Protein AF-A0A969LEF4-F1 (afdb_monomer)

pLDDT: mean 74.38, std 20.47, range [31.42, 96.81]

Secondary structure (DSSP, 8-state):
--------------------SSSSSSSSS-----PPPPP-TTS--HHHHHHHHHHHHHHTT---PPPPPP------------SSSSSS--EEEEEETTEEEEEEHHHHHHHHHHHHHHHHHHHHHHHHHHHHHHHHHHHHSHHHHHHHHHHTT--HHHHHHHHHHHHHHHHHS-HHHHHHHHHHHHHHHHHHHHHHHHHHHHHHHHHHHHHHHHHHHHHHHHHHHHHHT----HHHHHHHHHHHHHHHHTT----HHHHHHHHHHHHHHHHHHHHHTS-HHHHHHHHHHHHHHHHHHHHHHHHH-HHHHS---------------------HHHHHHHTT--

Mean predicted aligned error: 21.57 Å

Structure (mmCIF, N/CA/C/O backbone):
data_AF-A0A969LEF4-F1
#
_entry.id   AF-A0A969LEF4-F1
#
loop_
_atom_site.group_PDB
_atom_site.id
_atom_site.type_symbol
_atom_site.label_atom_id
_atom_site.label_alt_id
_atom_site.label_comp_id
_atom_site.label_asym_id
_atom_site.label_entity_id
_atom_site.label_seq_id
_atom_site.pdbx_PDB_ins_code
_atom_site.Cartn_x
_atom_site.Cartn_y
_atom_site.Cartn_z
_atom_site.occupancy
_atom_site.B_iso_or_equiv
_atom_site.auth_seq_id
_atom_site.auth_comp_id
_atom_site.auth_asym_id
_atom_site.auth_atom_id
_atom_site.pdbx_PDB_model_num
ATOM 1 N N . MET A 1 1 ? -23.473 79.269 63.533 1.00 36.56 1 MET A N 1
ATOM 2 C CA . MET A 1 1 ? -24.769 79.918 63.264 1.00 36.56 1 MET A CA 1
ATOM 3 C C . MET A 1 1 ? -25.387 79.181 62.099 1.00 36.56 1 MET A C 1
ATOM 5 O O . MET A 1 1 ? -24.694 79.085 61.100 1.00 36.56 1 MET A O 1
ATOM 9 N N . SER A 1 2 ? -26.577 78.614 62.335 1.00 37.47 2 SER A N 1
ATOM 10 C CA . SER A 1 2 ? -27.702 78.365 61.412 1.00 37.47 2 SER A CA 1
ATOM 11 C C . SER A 1 2 ? -27.413 77.866 59.988 1.00 37.47 2 SER A C 1
ATOM 13 O O . SER A 1 2 ? -26.570 78.407 59.297 1.00 37.47 2 SER A O 1
ATOM 15 N N . GLU A 1 3 ? -28.122 76.910 59.402 1.00 36.41 3 GLU A N 1
ATOM 16 C CA . GLU A 1 3 ? -29.399 76.256 59.699 1.00 36.41 3 GLU A CA 1
ATOM 17 C C . GLU A 1 3 ? -29.601 75.183 58.604 1.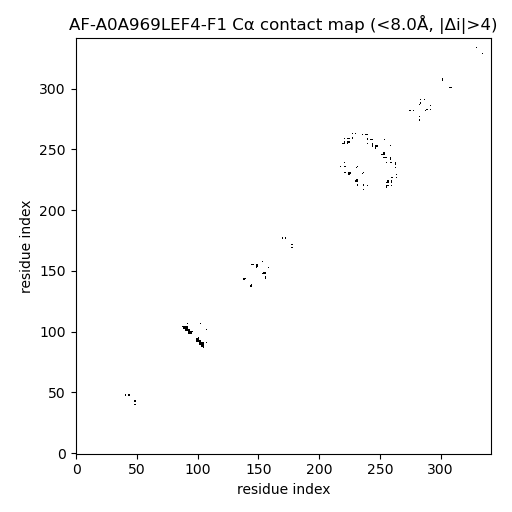00 36.41 3 GLU A C 1
ATOM 19 O O . GLU A 1 3 ? -29.116 75.383 57.496 1.00 36.41 3 GLU A O 1
ATOM 24 N N . ASN A 1 4 ? -30.322 74.101 58.940 1.00 39.69 4 ASN A N 1
ATOM 25 C CA . ASN A 1 4 ? -31.362 73.390 58.159 1.00 39.69 4 ASN A CA 1
ATOM 26 C C . ASN A 1 4 ? -31.162 73.027 56.669 1.00 39.69 4 ASN A C 1
ATOM 28 O O . ASN A 1 4 ? -30.608 73.774 55.885 1.00 39.69 4 ASN A O 1
ATOM 32 N N . ALA A 1 5 ? -31.763 71.981 56.097 1.00 39.16 5 ALA A N 1
ATOM 33 C CA . ALA A 1 5 ? -32.526 70.787 56.486 1.00 39.16 5 ALA A CA 1
ATOM 34 C C . ALA A 1 5 ? -33.010 70.159 55.148 1.00 39.16 5 ALA A C 1
ATOM 36 O O . ALA A 1 5 ? -33.035 70.855 54.135 1.00 39.16 5 ALA A O 1
ATOM 37 N N . GLY A 1 6 ? -33.491 68.906 55.155 1.00 34.00 6 GLY A N 1
ATOM 38 C CA . GLY A 1 6 ? -34.462 68.417 54.149 1.00 34.00 6 GLY A CA 1
ATOM 39 C C . GLY A 1 6 ? -33.897 67.509 53.045 1.00 34.00 6 GLY A C 1
ATOM 40 O O . GLY A 1 6 ? -33.362 68.041 52.085 1.00 34.00 6 GLY A O 1
ATOM 41 N N . THR A 1 7 ? -33.841 66.165 53.125 1.00 37.56 7 THR A N 1
ATOM 42 C CA . THR A 1 7 ? -34.928 65.154 52.918 1.00 37.56 7 THR A CA 1
ATOM 43 C C . THR A 1 7 ? -35.743 65.378 51.622 1.00 37.56 7 THR A C 1
ATOM 45 O O . THR A 1 7 ? -36.139 66.500 51.362 1.00 37.56 7 THR A O 1
ATOM 48 N N . ALA A 1 8 ? -36.121 64.417 50.764 1.0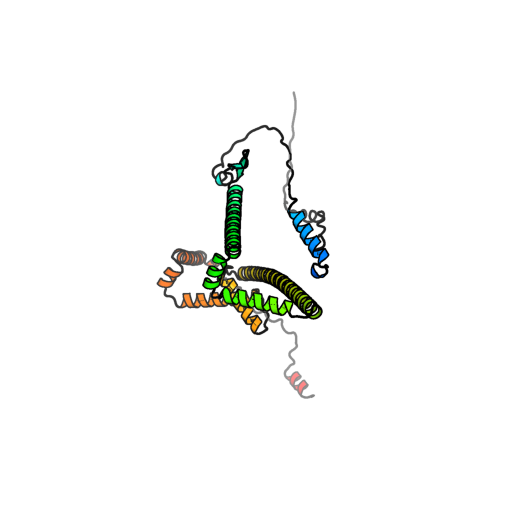0 36.91 8 ALA A N 1
ATOM 49 C CA . ALA A 1 8 ? -36.134 62.953 50.776 1.00 36.91 8 ALA A CA 1
ATOM 50 C C . ALA A 1 8 ? -36.488 62.410 49.355 1.00 36.91 8 ALA A C 1
ATOM 52 O O . ALA A 1 8 ? -37.119 63.116 48.579 1.00 36.91 8 ALA A O 1
ATOM 53 N N . LEU A 1 9 ? -36.204 61.117 49.117 1.00 34.34 9 LEU A N 1
ATOM 54 C CA . LEU A 1 9 ? -36.995 60.133 48.337 1.00 34.34 9 LEU A CA 1
ATOM 55 C C . LEU A 1 9 ? -37.231 60.318 46.817 1.00 34.34 9 LEU A C 1
ATOM 57 O O . LEU A 1 9 ? -38.049 61.115 46.378 1.00 34.34 9 LEU A O 1
ATOM 61 N N . SER A 1 10 ? -36.723 59.373 46.017 1.00 35.84 10 SER A N 1
ATOM 62 C CA . SER A 1 10 ? -37.573 58.324 45.412 1.00 35.84 10 SER A CA 1
ATOM 63 C C . SER A 1 10 ? -36.738 57.309 44.620 1.00 35.84 10 SER A C 1
ATOM 65 O O . SER A 1 10 ? -35.829 57.654 43.874 1.00 35.84 10 SER A O 1
ATOM 67 N N . ASN A 1 11 ? -37.065 56.036 44.818 1.00 37.84 11 ASN A N 1
ATOM 68 C CA . ASN A 1 11 ? -36.680 54.904 43.981 1.00 37.84 11 ASN A CA 1
ATOM 69 C C . ASN A 1 11 ? -37.991 54.380 43.369 1.00 37.84 11 ASN A C 1
ATOM 71 O O . ASN A 1 11 ? -39.016 54.416 44.060 1.00 37.84 11 ASN A O 1
ATOM 75 N N . PRO A 1 12 ? -37.990 53.868 42.131 1.00 51.12 12 PRO A N 1
ATOM 76 C CA . PRO A 1 12 ? -38.450 52.488 42.014 1.00 51.12 12 PRO A CA 1
ATOM 77 C C . PRO A 1 12 ? -37.654 51.629 41.022 1.00 51.12 12 PRO A C 1
ATOM 79 O O . PRO A 1 12 ? -37.053 52.087 40.055 1.00 51.12 12 PRO A O 1
ATOM 82 N N . ALA A 1 13 ? -37.718 50.333 41.313 1.00 31.67 13 ALA A N 1
ATOM 83 C CA . ALA A 1 13 ? -37.237 49.197 40.546 1.00 31.67 13 ALA A CA 1
ATOM 84 C C . ALA A 1 13 ? -37.776 49.131 39.102 1.00 31.67 13 ALA A C 1
ATOM 86 O O . ALA A 1 13 ? -38.920 49.502 38.862 1.00 31.67 13 ALA A O 1
ATOM 87 N N . ALA A 1 14 ? -37.007 48.532 38.181 1.00 34.03 14 ALA A N 1
ATOM 88 C CA . ALA A 1 14 ? -37.273 47.183 37.644 1.00 34.03 14 ALA A CA 1
ATOM 89 C C . ALA A 1 14 ? -36.583 46.916 36.280 1.00 34.03 14 ALA A C 1
ATOM 91 O O . ALA A 1 14 ? -36.712 47.683 35.334 1.00 34.03 14 ALA A O 1
ATOM 92 N N . SER A 1 15 ? -35.907 45.759 36.210 1.00 35.06 15 SER A N 1
ATOM 93 C CA . SER A 1 15 ? -35.818 44.805 35.079 1.00 35.06 15 SER A CA 1
ATOM 94 C C . SER A 1 15 ? -35.386 45.262 33.668 1.00 35.06 15 SER A C 1
ATOM 96 O O . SER A 1 15 ? -36.216 45.722 32.889 1.00 35.06 15 SER A O 1
ATOM 98 N N . ASN A 1 16 ? -34.136 44.958 33.273 1.00 40.56 16 ASN A N 1
ATOM 99 C CA . ASN A 1 16 ? -33.805 43.927 32.256 1.00 40.56 16 ASN A CA 1
ATOM 100 C C . ASN A 1 16 ? -32.322 43.977 31.812 1.00 40.56 16 ASN A C 1
ATOM 102 O O . ASN A 1 16 ? -31.914 44.940 31.165 1.00 40.56 16 ASN A O 1
ATOM 106 N N . PRO A 1 17 ? -31.524 42.917 32.037 1.00 38.94 17 PRO A N 1
ATOM 107 C CA . PRO A 1 17 ? -30.352 42.605 31.225 1.00 38.94 17 PRO A CA 1
ATOM 108 C C . PRO A 1 17 ? -30.697 41.509 30.204 1.00 38.94 17 PRO A C 1
ATOM 110 O O . PRO A 1 17 ? -31.304 40.505 30.569 1.00 38.94 17 PRO A O 1
ATOM 113 N N . GLY A 1 18 ? -30.274 41.650 28.943 1.00 32.84 18 GLY A N 1
ATOM 114 C CA . GLY A 1 18 ? -30.207 40.470 28.071 1.00 32.84 18 GLY A CA 1
ATOM 115 C C . GLY A 1 18 ? -30.377 40.628 26.566 1.00 32.84 18 GLY A C 1
ATOM 116 O O . GLY A 1 18 ? -30.603 39.619 25.911 1.00 32.84 18 GLY A O 1
ATOM 117 N N . THR A 1 19 ? -30.238 41.812 25.971 1.00 40.28 19 THR A N 1
ATOM 118 C CA . THR A 1 19 ? -30.069 41.923 24.509 1.00 40.28 19 THR A CA 1
ATOM 119 C C . THR A 1 19 ? -28.599 41.690 24.142 1.00 40.28 19 THR A C 1
ATOM 121 O O . THR A 1 19 ? -27.882 42.606 23.757 1.00 40.28 19 THR A O 1
ATOM 124 N N . VAL A 1 20 ? -28.125 40.449 24.284 1.00 44.50 20 VAL A N 1
ATOM 125 C CA . VAL A 1 20 ? -26.827 39.994 23.747 1.00 44.50 20 VAL A CA 1
ATOM 126 C C . VAL A 1 20 ? -27.102 38.959 22.660 1.00 44.50 20 VAL A C 1
ATOM 128 O O . VAL A 1 20 ? -26.760 37.790 22.771 1.00 44.50 20 VAL A O 1
ATOM 131 N N . ALA A 1 21 ? -27.808 39.389 21.617 1.00 43.50 21 ALA A N 1
ATOM 132 C CA . ALA A 1 21 ? -28.046 38.583 20.418 1.00 43.50 21 ALA A CA 1
ATOM 133 C C . ALA A 1 21 ? -27.904 39.391 19.117 1.00 43.50 21 ALA A C 1
ATOM 135 O O . ALA A 1 21 ? -28.221 38.889 18.049 1.00 43.50 21 ALA A O 1
ATOM 136 N N . GLN A 1 22 ? -27.418 40.638 19.177 1.00 40.94 22 GLN A N 1
ATOM 137 C CA . GLN A 1 22 ? -27.268 41.500 17.991 1.00 40.94 22 GLN A CA 1
ATOM 138 C C . GLN A 1 22 ? -25.910 42.216 17.908 1.00 40.94 22 GLN A C 1
ATOM 140 O O . GLN A 1 22 ? -25.761 43.193 17.183 1.00 40.94 22 GLN A O 1
ATOM 145 N N . ALA A 1 23 ? -24.888 41.709 18.606 1.00 38.06 23 ALA A N 1
ATOM 146 C CA . ALA A 1 23 ? -23.512 42.216 18.511 1.00 38.06 23 ALA A CA 1
ATOM 147 C C . ALA A 1 23 ? -22.521 41.213 17.884 1.00 38.06 23 ALA A C 1
ATOM 149 O O . ALA A 1 23 ? -21.320 41.467 17.864 1.00 38.06 23 ALA A O 1
ATOM 150 N N . THR A 1 24 ? -23.005 40.094 17.336 1.00 42.84 24 THR A N 1
ATOM 151 C CA . THR A 1 24 ? -22.186 39.087 16.631 1.00 42.84 24 THR A CA 1
ATOM 152 C C . THR A 1 24 ? -22.486 38.979 15.133 1.00 42.84 24 THR A C 1
ATOM 154 O O . THR A 1 24 ? -21.905 38.133 14.464 1.00 42.84 24 THR A O 1
ATOM 157 N N . GLU A 1 25 ? -23.306 39.873 14.568 1.00 43.12 25 GLU A N 1
ATOM 158 C CA . GLU A 1 25 ? -23.704 39.822 13.148 1.00 43.12 25 GLU A CA 1
ATOM 159 C C . GLU A 1 25 ? -23.195 41.004 12.295 1.00 43.12 25 GLU A C 1
ATOM 161 O O . GLU A 1 25 ? -23.641 41.204 11.171 1.00 43.12 25 GLU A O 1
ATOM 166 N N . ILE A 1 26 ? -22.230 41.798 12.786 1.00 40.41 26 ILE A N 1
ATOM 167 C CA . ILE A 1 26 ? -21.622 42.896 11.993 1.00 40.41 26 ILE A CA 1
ATOM 168 C C . ILE A 1 26 ? -20.075 42.854 11.977 1.00 40.41 26 ILE A C 1
ATOM 170 O O . ILE A 1 26 ? -19.437 43.581 11.223 1.00 40.41 26 ILE A O 1
ATOM 174 N N . ALA A 1 27 ? -19.436 41.907 12.673 1.00 33.19 27 ALA A N 1
ATOM 175 C CA . ALA A 1 27 ? -17.974 41.725 12.646 1.00 33.19 27 ALA A CA 1
ATOM 176 C C . ALA A 1 27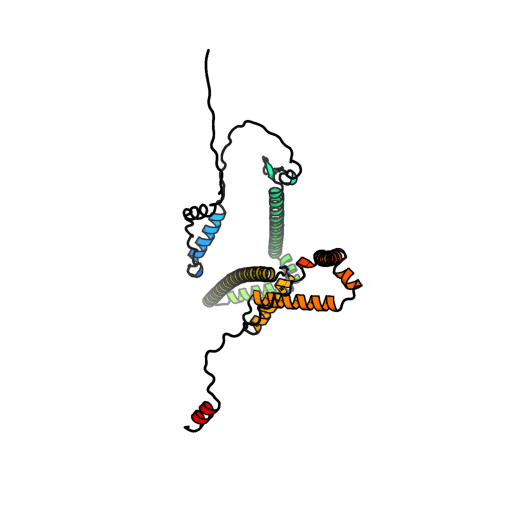 ? -17.490 40.594 11.707 1.00 33.19 27 ALA A C 1
ATOM 178 O O . ALA A 1 27 ? -16.352 40.149 11.815 1.00 33.19 27 ALA A O 1
ATOM 179 N N . ALA A 1 28 ? -18.334 40.129 10.776 1.00 36.75 28 ALA A N 1
ATOM 180 C CA . ALA A 1 28 ? -18.019 39.041 9.836 1.00 36.75 28 ALA A CA 1
ATOM 181 C C . ALA A 1 28 ? -17.946 39.480 8.356 1.00 36.75 28 ALA A C 1
ATOM 183 O O . ALA A 1 28 ? -17.979 38.641 7.460 1.00 36.75 28 ALA A O 1
ATOM 184 N N . LYS A 1 29 ? -17.851 40.790 8.065 1.00 38.56 29 LYS A N 1
ATOM 185 C CA . LYS A 1 29 ? -17.854 41.315 6.679 1.00 38.56 29 LYS A CA 1
ATOM 186 C C . LYS A 1 29 ? -16.681 42.215 6.274 1.00 38.56 29 LYS A C 1
ATOM 188 O O . LYS A 1 29 ? -16.743 42.846 5.224 1.00 38.56 29 LYS A O 1
ATOM 193 N N . GLN A 1 30 ? -15.582 42.230 7.026 1.00 38.56 30 GLN A N 1
ATOM 194 C CA . GLN A 1 30 ? -14.342 42.903 6.607 1.00 38.56 30 GLN A CA 1
ATOM 195 C C . GLN A 1 30 ? -13.097 42.079 6.956 1.00 38.56 30 GLN A C 1
ATOM 197 O O . GLN A 1 30 ? -12.226 42.498 7.705 1.00 38.56 30 GLN A O 1
ATOM 202 N N . ALA A 1 31 ? -12.995 40.891 6.370 1.00 32.53 31 ALA A N 1
ATOM 203 C CA . ALA A 1 31 ? -11.713 40.240 6.138 1.00 32.53 31 ALA A CA 1
ATOM 204 C C . ALA A 1 31 ? -11.775 39.668 4.723 1.00 32.53 31 ALA A C 1
ATOM 206 O O . ALA A 1 31 ? -12.391 38.634 4.481 1.00 32.53 31 ALA A O 1
ATOM 207 N N . GLY A 1 32 ? -11.225 40.413 3.763 1.00 34.97 32 GLY A N 1
ATOM 208 C CA . GLY A 1 32 ? -11.139 40.000 2.369 1.00 34.97 32 GLY A CA 1
ATOM 209 C C . GLY A 1 32 ? -10.233 38.783 2.227 1.00 34.97 32 GLY A C 1
ATOM 210 O O . GLY A 1 32 ? -9.050 38.920 1.927 1.00 34.97 32 GLY A O 1
ATOM 211 N N . PHE A 1 33 ? -10.792 37.591 2.422 1.00 35.28 33 PHE A N 1
ATOM 212 C CA . PHE A 1 33 ? -10.180 36.343 1.999 1.00 35.28 33 PHE A CA 1
ATOM 213 C C . PHE A 1 33 ? -10.432 36.205 0.497 1.00 35.28 33 PHE A C 1
ATOM 215 O O . PHE A 1 33 ? -11.418 35.634 0.043 1.00 35.28 33 PHE A O 1
ATOM 222 N N . LYS A 1 34 ? -9.564 36.840 -0.291 1.00 38.34 34 LYS A N 1
ATOM 223 C CA . LYS A 1 34 ? -9.488 36.608 -1.731 1.00 38.34 34 LYS A CA 1
ATOM 224 C C . LYS A 1 34 ? -8.938 35.191 -1.889 1.00 38.34 34 LYS A C 1
ATOM 226 O O . LYS A 1 34 ? -7.734 34.985 -1.725 1.00 38.34 34 LYS A O 1
ATOM 231 N N . GLU A 1 35 ? -9.818 34.217 -2.115 1.00 39.81 35 GLU A N 1
ATOM 232 C CA . GLU A 1 35 ? -9.423 32.871 -2.528 1.00 39.81 35 GLU A CA 1
ATOM 233 C C . GLU A 1 35 ? -8.428 33.014 -3.682 1.00 39.81 35 GLU A C 1
ATOM 235 O O . GLU A 1 35 ? -8.721 33.626 -4.713 1.00 39.81 35 GLU A O 1
ATOM 240 N N . ARG A 1 36 ? -7.200 32.525 -3.483 1.00 44.75 36 ARG A N 1
ATOM 241 C CA . ARG A 1 36 ? -6.268 32.399 -4.600 1.00 44.75 36 ARG A CA 1
ATOM 242 C C . ARG A 1 36 ? -6.884 31.371 -5.550 1.00 44.75 36 ARG A C 1
ATOM 244 O O . ARG A 1 36 ? -7.271 30.308 -5.062 1.00 44.75 36 ARG A O 1
ATOM 251 N N . PRO A 1 37 ? -6.982 31.655 -6.859 1.00 45.38 37 PRO A N 1
ATOM 252 C CA . PRO A 1 37 ? -7.492 30.678 -7.810 1.00 45.38 37 PRO A CA 1
ATOM 253 C C . PRO A 1 37 ? -6.659 29.399 -7.675 1.00 45.38 37 PRO A C 1
ATOM 255 O O . PRO A 1 37 ? -5.434 29.438 -7.805 1.00 45.38 37 PRO A O 1
ATOM 258 N N . GLN A 1 38 ? -7.310 28.283 -7.338 1.00 55.62 38 GLN A N 1
ATOM 259 C CA . GLN A 1 38 ? -6.667 26.975 -7.393 1.00 55.62 38 GLN A CA 1
ATOM 260 C C . GLN A 1 38 ? -6.305 26.724 -8.857 1.00 55.62 38 GLN A C 1
ATOM 262 O O . GLN A 1 38 ? -7.172 26.755 -9.728 1.00 55.62 38 GLN A O 1
ATOM 267 N N . ALA A 1 39 ? -5.012 26.564 -9.129 1.00 64.44 39 ALA A N 1
ATOM 268 C CA . ALA A 1 39 ? -4.530 26.236 -10.459 1.00 64.44 39 ALA A CA 1
ATOM 269 C C . ALA A 1 39 ? -5.140 24.894 -10.891 1.00 64.44 39 ALA A C 1
ATOM 271 O O . ALA A 1 39 ? -4.990 23.890 -10.194 1.00 64.44 39 ALA A O 1
ATOM 272 N N . ASP A 1 40 ? -5.854 24.895 -12.015 1.00 69.88 40 ASP A N 1
ATOM 273 C CA . ASP A 1 40 ? -6.484 23.708 -12.593 1.00 69.88 40 ASP A CA 1
ATOM 274 C C . ASP A 1 40 ? -5.393 22.852 -13.261 1.00 69.88 40 ASP A C 1
ATOM 276 O O . ASP A 1 40 ? -5.071 23.012 -14.441 1.00 69.88 40 ASP A O 1
ATOM 280 N N . LEU A 1 41 ? -4.754 21.995 -12.455 1.00 74.56 41 LEU A N 1
ATOM 281 C CA . LEU A 1 41 ? -3.568 21.198 -12.811 1.00 74.56 41 LEU A CA 1
ATOM 282 C C . LEU A 1 41 ? -3.797 20.266 -14.015 1.00 74.56 41 LEU A C 1
ATOM 284 O O . LEU A 1 41 ? -2.832 19.801 -14.615 1.00 74.56 41 LEU A O 1
ATOM 288 N N . GLU A 1 42 ? -5.052 19.994 -14.382 1.00 73.88 42 GLU A N 1
ATOM 289 C CA . GLU A 1 42 ? -5.406 19.131 -15.516 1.00 73.88 42 GLU A CA 1
ATOM 290 C C . GLU A 1 42 ? -5.276 19.824 -16.878 1.00 73.88 42 GLU A C 1
ATOM 292 O O . GLU A 1 42 ? -5.226 19.149 -17.905 1.00 73.88 42 GLU A O 1
ATOM 297 N N . LYS A 1 43 ? -5.198 21.160 -16.902 1.00 76.12 43 LYS A N 1
ATOM 298 C CA . LYS A 1 43 ? -5.096 21.950 -18.141 1.00 76.12 43 LYS A CA 1
ATOM 299 C C . LYS A 1 43 ? -3.710 22.543 -18.381 1.00 76.12 43 LYS A C 1
ATOM 301 O O . LYS A 1 43 ? -3.507 23.184 -19.408 1.00 76.12 43 LYS A O 1
ATOM 306 N N . MET A 1 44 ? -2.777 22.351 -17.452 1.00 83.12 44 MET A N 1
ATOM 307 C CA . MET A 1 44 ? -1.426 22.895 -17.559 1.00 83.12 44 MET A CA 1
ATOM 308 C C . MET A 1 44 ? -0.549 22.025 -18.455 1.00 83.12 44 MET A C 1
ATOM 310 O O . MET A 1 44 ? -0.572 20.794 -18.388 1.00 83.12 44 MET A O 1
ATOM 314 N N . SER A 1 45 ? 0.248 22.677 -19.294 1.00 77.69 45 SER A N 1
ATOM 315 C CA . SER A 1 45 ? 1.292 22.011 -20.067 1.00 77.69 45 SER A CA 1
ATOM 316 C C . SER A 1 45 ? 2.428 21.530 -19.150 1.00 77.69 45 SER A C 1
ATOM 318 O O . SER A 1 45 ? 2.614 22.031 -18.039 1.00 77.69 45 SER A O 1
ATOM 320 N N . GLY A 1 46 ? 3.208 20.538 -19.594 1.00 77.69 46 GLY A N 1
ATOM 321 C CA . GLY A 1 46 ? 4.249 19.914 -18.762 1.00 77.69 46 GLY A CA 1
ATOM 322 C C . GLY A 1 46 ? 5.301 20.892 -18.218 1.00 77.69 46 GLY A C 1
ATOM 323 O O . GLY A 1 46 ? 5.782 20.707 -17.102 1.00 77.69 46 GLY A O 1
ATOM 324 N N . SER A 1 47 ? 5.604 21.963 -18.957 1.00 76.94 47 SER A N 1
ATOM 325 C CA . SER A 1 47 ? 6.509 23.034 -18.521 1.00 76.94 47 SER A CA 1
ATOM 326 C C . SER A 1 47 ? 5.898 23.925 -17.433 1.00 76.94 47 SER A C 1
ATOM 328 O O . SER A 1 47 ? 6.570 24.262 -16.460 1.00 76.94 47 SER A O 1
ATOM 330 N N . GLU A 1 48 ? 4.607 24.245 -17.532 1.00 74.12 48 GLU A N 1
ATOM 331 C CA . GLU A 1 48 ? 3.904 25.079 -16.545 1.00 74.12 48 GLU A CA 1
ATOM 332 C C . GLU A 1 48 ? 3.730 24.346 -15.207 1.00 74.12 48 GLU A C 1
ATOM 334 O O . GLU A 1 48 ? 3.826 24.947 -14.137 1.00 74.12 48 GLU A O 1
ATOM 339 N N . LEU A 1 49 ? 3.555 23.021 -15.253 1.00 77.56 49 LEU A N 1
ATOM 340 C CA . LEU A 1 49 ? 3.553 22.171 -14.062 1.00 77.56 49 LEU A CA 1
ATOM 341 C C . LEU A 1 49 ? 4.916 22.166 -13.357 1.00 77.56 49 LEU A C 1
ATOM 343 O O . LEU A 1 49 ? 4.956 22.271 -12.130 1.00 77.56 49 LEU A O 1
ATOM 347 N N . SER A 1 50 ? 6.028 22.081 -14.099 1.00 78.62 50 SER A N 1
ATOM 348 C CA . SER A 1 50 ? 7.364 22.127 -13.485 1.00 78.62 50 SER A CA 1
ATOM 349 C C . SER A 1 50 ? 7.641 23.456 -12.780 1.00 78.62 50 SER A C 1
ATOM 351 O O . SER A 1 50 ? 8.096 23.447 -11.635 1.00 78.62 50 SER A O 1
ATOM 353 N N . GLU A 1 51 ? 7.270 24.583 -13.394 1.00 79.81 51 GLU A N 1
ATOM 354 C CA . GLU A 1 51 ? 7.427 25.907 -12.782 1.00 79.81 51 GLU A CA 1
ATOM 355 C C . GLU A 1 51 ? 6.525 26.083 -11.552 1.00 79.81 51 GLU A C 1
ATOM 357 O O . GLU A 1 51 ? 6.957 26.634 -10.537 1.00 79.81 51 GLU A O 1
ATOM 362 N N . TYR A 1 52 ? 5.296 25.555 -11.586 1.00 82.94 52 TYR A N 1
ATOM 363 C CA . TYR A 1 52 ? 4.388 25.589 -10.440 1.00 82.94 52 TYR A CA 1
ATOM 364 C C . TYR A 1 52 ? 4.955 24.830 -9.229 1.00 82.94 52 TYR A C 1
ATOM 366 O O . TYR A 1 52 ? 4.934 25.342 -8.104 1.00 82.94 52 TYR A O 1
ATOM 374 N N . PHE A 1 53 ? 5.521 23.637 -9.441 1.00 79.19 53 PHE A N 1
ATOM 375 C CA . PHE A 1 53 ? 6.125 22.848 -8.362 1.00 79.19 53 PHE A CA 1
ATOM 376 C C . PHE A 1 53 ? 7.439 23.446 -7.846 1.00 79.19 53 PHE A C 1
ATOM 378 O O . PHE A 1 53 ? 7.700 23.395 -6.638 1.00 79.19 53 PHE A O 1
ATOM 385 N N . GLU A 1 54 ? 8.252 24.058 -8.710 1.00 78.38 54 GLU A N 1
ATOM 386 C CA . GLU A 1 54 ? 9.443 24.794 -8.276 1.00 78.38 54 GLU A CA 1
ATOM 387 C C . GLU A 1 54 ? 9.084 26.040 -7.460 1.00 78.38 54 GLU A C 1
ATOM 389 O O . GLU A 1 54 ? 9.668 26.264 -6.394 1.00 78.38 54 GLU A O 1
ATOM 394 N N . ALA A 1 55 ? 8.061 26.793 -7.872 1.00 75.12 55 ALA A N 1
ATOM 395 C CA . ALA A 1 55 ? 7.560 27.949 -7.133 1.00 75.12 55 ALA A CA 1
ATOM 396 C C . ALA A 1 55 ? 6.994 27.559 -5.755 1.00 75.12 55 ALA A C 1
ATOM 398 O O . ALA A 1 55 ? 7.247 28.240 -4.758 1.00 75.12 55 ALA A O 1
ATOM 399 N N . GLN A 1 56 ? 6.292 26.425 -5.662 1.00 74.75 56 GLN A N 1
ATOM 400 C CA . GLN A 1 56 ? 5.752 25.911 -4.399 1.00 74.75 56 GLN A CA 1
ATOM 401 C C . GLN A 1 56 ? 6.863 25.420 -3.451 1.00 74.75 56 GLN A C 1
ATOM 403 O O . GLN A 1 56 ? 6.790 25.588 -2.231 1.00 74.75 56 GLN A O 1
ATOM 408 N N . LYS A 1 57 ? 7.943 24.864 -4.010 1.00 70.00 57 LYS A N 1
ATOM 409 C CA . LYS A 1 57 ? 9.143 24.457 -3.266 1.00 70.00 57 LYS A CA 1
ATOM 410 C C . LYS A 1 57 ? 9.957 25.661 -2.781 1.00 70.00 57 LYS A C 1
ATOM 412 O O . LYS A 1 57 ? 10.546 25.596 -1.700 1.00 70.00 57 LYS A O 1
ATOM 417 N N . ALA A 1 58 ? 9.962 26.757 -3.539 1.00 61.97 58 ALA A N 1
ATOM 418 C CA . ALA A 1 58 ? 10.597 28.015 -3.156 1.00 61.97 58 ALA A CA 1
ATOM 419 C C . ALA A 1 58 ? 9.800 28.762 -2.072 1.00 61.97 58 ALA A C 1
ATOM 421 O O . ALA A 1 58 ? 10.391 29.225 -1.095 1.00 61.97 58 ALA A O 1
ATOM 422 N N . SER A 1 59 ? 8.464 28.810 -2.164 1.00 54.44 59 SER A N 1
ATOM 423 C CA . SER A 1 59 ? 7.630 29.494 -1.163 1.00 54.44 59 SER A CA 1
ATOM 424 C C . SER A 1 59 ? 7.683 28.825 0.213 1.00 54.44 59 SER A C 1
ATOM 426 O O . SER A 1 59 ? 7.578 29.504 1.230 1.00 54.44 59 SER A O 1
ATOM 428 N N . ASN A 1 60 ? 7.905 27.507 0.263 1.00 47.25 60 ASN A N 1
ATOM 429 C CA . ASN A 1 60 ? 8.044 26.760 1.518 1.00 47.25 60 ASN A CA 1
ATOM 430 C C . ASN A 1 60 ? 9.434 26.879 2.172 1.00 47.25 60 ASN A C 1
ATOM 432 O O . ASN A 1 60 ? 9.615 26.436 3.303 1.00 47.25 60 ASN A O 1
ATOM 436 N N . ARG A 1 61 ? 10.422 27.474 1.489 1.00 45.00 61 ARG A N 1
ATOM 437 C CA . ARG A 1 61 ? 11.780 27.696 2.024 1.00 45.00 61 ARG A CA 1
ATOM 438 C C . ARG A 1 61 ? 12.012 29.114 2.564 1.00 45.00 61 ARG A C 1
ATOM 440 O O . ARG A 1 61 ? 13.063 29.362 3.141 1.00 45.00 61 ARG A O 1
ATOM 447 N N . GLY A 1 62 ? 11.048 30.027 2.416 1.00 37.62 62 GLY A N 1
ATOM 448 C CA . GLY A 1 62 ? 11.192 31.457 2.738 1.00 37.62 62 GLY A CA 1
ATOM 449 C C . GLY A 1 62 ? 10.570 31.936 4.058 1.00 37.62 62 GLY A C 1
ATOM 450 O O . GLY A 1 62 ? 10.384 33.136 4.228 1.00 37.62 62 GLY A O 1
ATOM 451 N N . GLY A 1 63 ? 10.219 31.046 4.989 1.00 33.12 63 GLY A N 1
ATOM 452 C CA . GLY A 1 63 ? 9.615 31.406 6.280 1.00 33.12 63 GLY A CA 1
ATOM 453 C C . GLY A 1 63 ? 10.628 31.808 7.359 1.00 33.12 63 GLY A C 1
ATOM 454 O O . GLY A 1 63 ? 10.652 31.194 8.420 1.00 33.12 63 GLY A O 1
ATOM 455 N N . ALA A 1 64 ? 11.479 32.805 7.103 1.00 31.95 64 ALA A N 1
ATOM 456 C CA . ALA A 1 64 ? 12.329 33.418 8.127 1.00 31.95 64 ALA A CA 1
ATOM 457 C C . ALA A 1 64 ? 11.546 34.542 8.827 1.00 31.95 64 ALA A C 1
ATOM 459 O O . ALA A 1 64 ? 11.380 35.633 8.283 1.00 31.95 64 ALA A O 1
ATOM 460 N N . VAL A 1 65 ? 11.024 34.265 10.025 1.00 35.62 65 VAL A N 1
ATOM 461 C CA . VAL A 1 65 ? 10.318 35.261 10.843 1.00 35.62 65 VAL A CA 1
ATOM 462 C C . VAL A 1 65 ? 11.336 36.170 11.532 1.00 35.62 65 VAL A C 1
ATOM 464 O O . VAL A 1 65 ? 12.242 35.720 12.233 1.00 35.62 65 VAL A O 1
ATOM 467 N N . ALA A 1 66 ? 11.173 37.467 11.293 1.00 31.42 66 ALA A N 1
ATOM 468 C CA . ALA A 1 66 ? 11.983 38.553 11.814 1.00 31.42 66 ALA A CA 1
ATOM 469 C C . ALA A 1 66 ? 11.874 38.712 13.345 1.00 31.42 66 ALA A C 1
ATOM 471 O O . ALA A 1 66 ? 10.787 38.689 13.919 1.00 31.42 66 ALA A O 1
ATOM 472 N N . LYS A 1 67 ? 13.025 38.957 13.985 1.00 34.22 67 LYS A N 1
ATOM 473 C CA . LYS A 1 67 ? 13.171 39.477 15.357 1.00 34.22 67 LYS A CA 1
ATOM 474 C C . LYS A 1 67 ? 12.559 40.882 15.494 1.00 34.22 67 LYS A C 1
ATOM 476 O O . LYS A 1 67 ? 12.902 41.745 14.685 1.00 34.22 67 LYS A O 1
ATOM 481 N N . PRO A 1 68 ? 11.854 41.188 16.598 1.00 33.47 68 PRO A N 1
ATOM 482 C CA . PRO A 1 68 ? 11.830 42.528 17.172 1.00 33.47 68 PRO A CA 1
ATOM 483 C C . PRO A 1 68 ? 12.711 42.630 18.433 1.00 33.47 68 PRO A C 1
ATOM 485 O O . PRO A 1 68 ? 12.829 41.697 19.225 1.00 33.47 68 PRO A O 1
ATOM 488 N N . ALA A 1 69 ? 13.362 43.787 18.572 1.00 33.78 69 ALA A N 1
ATOM 489 C CA . ALA A 1 69 ? 14.337 44.158 19.601 1.00 33.78 69 ALA A CA 1
ATOM 490 C C . ALA A 1 69 ? 13.685 44.553 20.960 1.00 33.78 69 ALA A C 1
ATOM 492 O O . ALA A 1 69 ? 12.474 44.778 21.011 1.00 33.78 69 ALA A O 1
ATOM 493 N N . PRO A 1 70 ? 14.463 44.637 22.064 1.00 35.75 70 PRO A N 1
ATOM 494 C CA . PRO A 1 70 ? 13.968 44.551 23.440 1.00 35.75 70 PRO A CA 1
ATOM 495 C C . PRO A 1 70 ? 13.595 45.913 24.056 1.00 35.75 70 PRO A C 1
ATOM 497 O O . PRO A 1 70 ? 14.254 46.922 23.812 1.00 35.75 70 PRO A O 1
ATOM 500 N N . LYS A 1 71 ? 12.580 45.925 24.933 1.00 33.34 71 LYS A N 1
ATOM 501 C CA . LYS A 1 71 ? 12.297 47.019 25.882 1.00 33.34 71 LYS A CA 1
ATOM 502 C C . LYS A 1 71 ? 12.693 46.599 27.303 1.00 33.34 71 LYS A C 1
ATOM 504 O O . LYS A 1 71 ? 12.398 45.485 27.726 1.00 33.34 71 LYS A O 1
ATOM 509 N N . ALA A 1 72 ? 13.373 47.509 27.998 1.00 35.19 72 ALA A N 1
ATOM 510 C CA . ALA A 1 72 ? 13.875 47.395 29.369 1.00 35.19 72 ALA A CA 1
ATOM 511 C C . ALA A 1 72 ? 12.752 47.489 30.446 1.00 35.19 72 ALA A C 1
ATOM 513 O O . ALA A 1 72 ? 11.640 47.902 30.109 1.00 35.19 72 ALA A O 1
ATOM 514 N N . PRO A 1 73 ? 13.022 47.099 31.716 1.00 41.75 73 PRO A N 1
ATOM 515 C CA . PRO A 1 73 ? 12.040 46.516 32.645 1.00 41.75 73 PRO A CA 1
ATOM 516 C C . PRO A 1 73 ? 11.632 47.411 33.835 1.00 41.75 73 PRO A C 1
ATOM 518 O O . PRO A 1 73 ? 12.357 48.349 34.158 1.00 41.75 73 PRO A O 1
ATOM 521 N N . GLN A 1 74 ? 10.525 47.048 34.517 1.00 35.12 74 GLN A N 1
ATOM 522 C CA . GLN A 1 74 ? 10.226 47.187 35.972 1.00 35.12 74 GLN A CA 1
ATOM 523 C C . GLN A 1 74 ? 8.762 46.727 36.287 1.00 35.12 74 GLN A C 1
ATOM 525 O O . GLN A 1 74 ? 7.956 46.715 35.359 1.00 35.12 74 GLN A O 1
ATOM 530 N N . PRO A 1 75 ? 8.349 46.413 37.541 1.00 41.34 75 PRO A N 1
ATOM 531 C CA . PRO A 1 75 ? 8.737 45.267 38.382 1.00 41.34 75 PRO A CA 1
ATOM 532 C C . PRO A 1 75 ? 7.531 44.441 38.939 1.00 41.34 75 PRO A C 1
ATOM 534 O O . PRO A 1 75 ? 6.383 44.862 38.877 1.00 41.34 75 PRO A O 1
ATOM 537 N N . GLU A 1 76 ? 7.850 43.263 39.497 1.00 44.09 76 GLU A N 1
ATOM 538 C CA . GLU A 1 76 ? 7.164 42.461 40.544 1.00 44.09 76 GLU A CA 1
ATOM 539 C C . GLU A 1 76 ? 5.627 42.275 40.585 1.00 44.09 76 GLU A C 1
ATOM 541 O O . GLU A 1 76 ? 4.863 43.204 40.837 1.00 44.09 76 GLU A O 1
ATOM 546 N N . LYS A 1 77 ? 5.200 40.997 40.599 1.00 37.06 77 LYS A N 1
ATOM 547 C CA . LYS A 1 77 ? 4.583 40.349 41.781 1.00 37.06 77 LYS A CA 1
ATOM 548 C C . LYS A 1 77 ? 4.552 38.821 41.631 1.00 37.06 77 LYS A C 1
ATOM 550 O O . LYS A 1 77 ? 4.375 38.285 40.541 1.00 37.06 77 LYS A O 1
ATOM 555 N N . VAL A 1 78 ? 4.812 38.154 42.748 1.00 46.72 78 VAL A N 1
ATOM 556 C CA . VAL A 1 78 ? 5.067 36.719 42.926 1.00 46.72 78 VAL A CA 1
ATOM 557 C C . VAL A 1 78 ? 3.779 36.053 43.408 1.00 46.72 78 VAL A C 1
ATOM 559 O O . VAL A 1 78 ? 3.150 36.636 44.278 1.00 46.72 78 VAL A O 1
ATOM 562 N N . ASP A 1 79 ? 3.420 34.870 42.892 1.00 45.16 79 ASP A N 1
ATOM 563 C CA . ASP A 1 79 ? 2.628 33.853 43.614 1.00 45.16 79 ASP A CA 1
ATOM 564 C C . ASP A 1 79 ? 2.702 32.468 42.913 1.00 45.16 79 ASP A C 1
ATOM 566 O O . ASP A 1 79 ? 3.076 32.387 41.737 1.00 45.16 79 ASP A O 1
ATOM 570 N N . PRO A 1 80 ? 2.469 31.351 43.636 1.00 48.53 80 PRO A N 1
ATOM 571 C CA . PRO A 1 80 ? 3.214 30.103 43.478 1.00 48.53 80 PRO A CA 1
ATOM 572 C C . PRO A 1 80 ? 2.423 29.012 42.738 1.00 48.53 80 PRO A C 1
ATOM 574 O O . PRO A 1 80 ? 1.516 28.401 43.291 1.00 48.53 80 PRO A O 1
ATOM 577 N N . LEU A 1 81 ? 2.804 28.710 41.495 1.00 47.03 81 LEU A N 1
ATOM 578 C CA . LEU A 1 81 ? 2.270 27.567 40.734 1.00 47.03 81 LEU A CA 1
ATOM 579 C C . LEU A 1 81 ? 3.350 26.957 39.813 1.00 47.03 81 LEU A C 1
ATOM 581 O O . LEU A 1 81 ? 3.162 26.794 38.610 1.00 47.03 81 LEU A O 1
ATOM 585 N N . LYS A 1 82 ? 4.543 26.694 40.363 1.00 45.31 82 LYS A N 1
ATOM 586 C CA . LYS A 1 82 ? 5.753 26.386 39.573 1.00 45.31 82 LYS A CA 1
ATOM 587 C C . LYS A 1 82 ? 6.085 24.909 39.345 1.00 45.31 82 LYS A C 1
ATOM 589 O O . LYS A 1 82 ? 7.017 24.661 38.589 1.00 45.31 82 LYS A O 1
ATOM 594 N N . ASP A 1 83 ? 5.301 23.956 39.844 1.00 51.44 83 ASP A N 1
ATOM 595 C CA . ASP A 1 83 ? 5.702 22.538 39.749 1.00 51.44 83 ASP A CA 1
ATOM 596 C C . ASP A 1 83 ? 5.052 21.750 38.598 1.00 51.44 83 ASP A C 1
ATOM 598 O O . ASP A 1 83 ? 5.550 20.691 38.237 1.00 51.44 83 ASP A O 1
ATOM 602 N N . ALA A 1 84 ? 4.018 22.277 37.928 1.00 45.03 84 ALA A N 1
ATOM 603 C CA . ALA A 1 84 ? 3.423 21.631 36.741 1.00 45.03 84 ALA A CA 1
ATOM 604 C C . ALA A 1 84 ? 3.851 22.267 35.400 1.00 45.03 84 ALA A C 1
ATOM 606 O O . ALA A 1 84 ? 3.614 21.703 34.337 1.00 45.03 84 ALA A O 1
ATOM 607 N N . ALA A 1 85 ? 4.509 23.432 35.436 1.00 45.16 85 ALA A N 1
ATOM 608 C CA . ALA A 1 85 ? 5.010 24.136 34.248 1.00 45.16 85 ALA A CA 1
ATOM 609 C C . ALA A 1 85 ? 6.523 23.941 34.012 1.00 45.16 85 ALA A C 1
ATOM 611 O O . ALA A 1 85 ? 7.053 24.385 32.995 1.00 45.16 85 ALA A O 1
ATOM 612 N N . GLN A 1 86 ? 7.233 23.274 34.931 1.00 47.59 86 GLN A N 1
ATOM 613 C CA . GLN A 1 86 ? 8.679 23.035 34.834 1.00 47.59 86 GLN A CA 1
ATOM 614 C C . GLN A 1 86 ? 9.069 21.794 34.018 1.00 47.59 86 GLN A C 1
ATOM 616 O O . GLN A 1 86 ? 10.230 21.676 33.630 1.00 47.59 86 GLN A O 1
ATOM 621 N N . GLU A 1 87 ? 8.128 20.913 33.670 1.00 51.16 87 GLU A N 1
ATOM 622 C CA . GLU A 1 87 ? 8.390 19.828 32.709 1.00 51.16 87 GLU A CA 1
ATOM 623 C C . GLU A 1 87 ? 8.272 20.271 31.243 1.00 51.16 87 GLU A C 1
ATOM 625 O O . GLU A 1 87 ? 8.759 19.579 30.359 1.00 51.16 87 GLU A O 1
ATOM 630 N N . ALA A 1 88 ? 7.712 21.453 30.967 1.00 52.28 88 ALA A N 1
ATOM 631 C CA . ALA A 1 88 ? 7.567 21.971 29.604 1.00 52.28 88 ALA A CA 1
ATOM 632 C C . ALA A 1 88 ? 8.678 22.952 29.173 1.00 52.28 88 ALA A C 1
ATOM 634 O O . ALA A 1 88 ? 8.673 23.406 28.033 1.00 52.28 88 ALA A O 1
ATOM 635 N N . MET A 1 89 ? 9.629 23.297 30.051 1.00 49.06 89 MET A N 1
ATOM 636 C CA . MET A 1 89 ? 10.712 24.250 29.743 1.00 49.06 89 MET A CA 1
ATOM 637 C C . MET A 1 89 ? 12.081 23.794 30.268 1.00 49.06 89 MET A C 1
ATOM 639 O O . MET A 1 89 ? 12.874 24.613 30.744 1.00 49.06 89 MET A O 1
ATOM 643 N N . ARG A 1 90 ? 12.394 22.492 30.200 1.00 57.47 90 ARG A N 1
ATOM 644 C CA . ARG A 1 90 ? 13.780 22.037 30.382 1.00 57.47 90 ARG A CA 1
ATOM 645 C C . ARG A 1 90 ? 14.601 22.514 29.184 1.00 57.47 90 ARG A C 1
ATOM 647 O O . ARG A 1 90 ? 14.641 21.880 28.135 1.00 57.47 90 ARG A O 1
ATOM 654 N N . LYS A 1 91 ? 15.207 23.689 29.343 1.00 59.69 91 LYS A N 1
ATOM 655 C CA . LYS A 1 91 ? 16.148 24.277 28.390 1.00 59.69 91 LYS A CA 1
ATOM 656 C C . LYS A 1 91 ? 17.481 23.569 28.535 1.00 59.69 91 LYS A C 1
ATOM 658 O O . LYS A 1 91 ? 18.118 23.640 29.587 1.00 59.69 91 LYS A O 1
ATOM 663 N N . PHE A 1 92 ? 17.906 22.887 27.485 1.00 64.31 92 PHE A N 1
ATOM 664 C CA . PHE A 1 92 ? 19.201 22.229 27.441 1.00 64.31 92 PHE A CA 1
ATOM 665 C C . PHE A 1 92 ? 20.180 23.119 26.678 1.00 64.31 92 PHE A C 1
ATOM 667 O O . PHE A 1 92 ? 19.899 23.568 25.568 1.00 64.31 92 PHE A O 1
ATOM 674 N N . LYS A 1 93 ? 21.344 23.382 27.279 1.00 62.97 93 LYS A N 1
ATOM 675 C CA . LYS A 1 93 ? 22.457 24.041 26.591 1.00 62.97 93 LYS A CA 1
ATOM 676 C C . LYS A 1 93 ? 23.146 23.018 25.707 1.00 62.97 93 LYS A C 1
ATOM 678 O O . LYS A 1 93 ? 23.796 22.103 26.212 1.00 62.97 93 LYS A O 1
ATOM 683 N N . VAL A 1 94 ? 22.999 23.172 24.400 1.00 64.12 94 VAL A N 1
ATOM 684 C CA . VAL A 1 94 ? 23.640 22.308 23.412 1.00 64.12 94 VAL A CA 1
ATOM 685 C C . VAL A 1 94 ? 24.666 23.143 22.663 1.00 64.12 94 VAL A C 1
ATOM 687 O O . VAL A 1 94 ? 24.357 24.216 22.148 1.00 64.12 94 VAL A O 1
ATOM 690 N N . LYS A 1 95 ? 25.903 22.647 22.613 1.00 64.19 95 LYS A N 1
ATOM 691 C CA . LYS A 1 95 ? 26.956 23.235 21.785 1.00 64.19 95 LYS A CA 1
ATOM 692 C C . LYS A 1 95 ? 26.771 22.782 20.346 1.00 64.19 95 LYS A C 1
ATOM 694 O O . LYS A 1 95 ? 26.996 21.613 20.042 1.00 64.19 95 LYS A O 1
ATOM 699 N N . VAL A 1 96 ? 26.408 23.713 19.472 1.00 57.12 96 VAL A N 1
ATOM 700 C CA . VAL A 1 96 ? 26.436 23.528 18.016 1.00 57.12 96 VAL A CA 1
ATOM 701 C C . VAL A 1 96 ? 27.447 24.536 17.472 1.00 57.12 96 VAL A C 1
ATOM 703 O O . VAL A 1 96 ? 27.358 25.721 17.780 1.00 57.12 96 VAL A O 1
ATOM 706 N N . ASP A 1 97 ? 28.470 24.059 16.761 1.00 43.22 97 ASP A N 1
ATOM 707 C CA . ASP A 1 97 ? 29.525 24.883 16.143 1.00 43.22 97 ASP A CA 1
ATOM 708 C C . ASP A 1 97 ? 30.215 25.893 17.084 1.00 43.22 97 ASP A C 1
ATOM 710 O O . ASP A 1 97 ? 30.553 27.015 16.712 1.00 43.22 97 ASP A O 1
ATOM 714 N N . GLY A 1 98 ? 30.445 25.488 18.338 1.00 61.12 98 GLY A N 1
ATOM 715 C CA . GLY A 1 98 ? 31.180 26.292 19.320 1.00 61.12 98 GLY A CA 1
ATOM 716 C C . GLY A 1 98 ? 30.391 27.451 19.942 1.00 61.12 98 GLY A C 1
ATOM 717 O O . GLY A 1 98 ? 30.968 28.195 20.732 1.00 61.12 98 GLY A O 1
ATOM 718 N N . GLN A 1 99 ? 29.094 27.586 19.647 1.00 49.00 99 GLN A N 1
ATOM 719 C CA . GLN A 1 99 ? 28.192 28.524 20.318 1.00 49.00 99 GLN A CA 1
ATOM 720 C C . GLN A 1 99 ? 27.209 27.772 21.227 1.00 49.00 99 GLN A C 1
ATOM 722 O O . GLN A 1 99 ? 26.648 26.743 20.847 1.00 49.00 99 GLN A O 1
ATOM 727 N N . ASP A 1 100 ? 27.021 28.285 22.445 1.00 60.00 100 ASP A N 1
ATOM 728 C CA . ASP A 1 100 ? 26.066 27.740 23.411 1.00 60.00 100 ASP A CA 1
ATOM 729 C C . ASP A 1 100 ? 24.659 28.243 23.056 1.00 60.00 100 ASP A C 1
ATOM 731 O O . ASP A 1 100 ? 24.351 29.425 23.223 1.00 60.00 100 ASP A O 1
ATOM 735 N N . LEU A 1 101 ? 23.806 27.345 22.561 1.00 61.22 101 LEU A N 1
ATOM 736 C CA . LEU A 1 101 ? 22.401 27.619 22.260 1.00 61.22 101 LEU A CA 1
ATOM 737 C C . LEU A 1 101 ? 21.515 26.876 23.266 1.00 61.22 101 LEU A C 1
ATOM 739 O O . LEU A 1 101 ? 21.658 25.671 23.477 1.00 61.22 101 LEU A O 1
ATOM 743 N N . GLU A 1 102 ? 20.616 27.613 23.918 1.00 66.69 102 GLU A N 1
ATOM 744 C CA . GLU A 1 102 ? 19.573 27.044 24.775 1.00 66.69 102 GLU A CA 1
ATOM 745 C C . GLU A 1 102 ? 18.398 26.614 23.896 1.00 66.69 102 GLU A C 1
ATOM 747 O O . GLU A 1 102 ? 17.751 27.455 23.274 1.00 66.69 102 GLU A O 1
ATOM 752 N N . ILE A 1 103 ? 18.153 25.306 23.833 1.00 66.94 103 ILE A N 1
ATOM 753 C CA . ILE A 1 103 ? 17.099 24.689 23.021 1.00 66.94 103 ILE A CA 1
ATOM 754 C C . ILE A 1 103 ? 16.128 23.965 23.963 1.00 66.94 103 ILE A C 1
ATOM 756 O O . ILE A 1 103 ? 16.551 23.343 24.944 1.00 66.94 103 ILE A O 1
ATOM 760 N N . ASP A 1 104 ? 14.829 24.055 23.681 1.00 75.31 104 ASP A N 1
ATOM 761 C CA . ASP A 1 104 ? 13.789 23.363 24.446 1.00 75.31 104 ASP A CA 1
ATOM 762 C C . ASP A 1 104 ? 13.820 21.840 24.186 1.00 75.31 104 ASP A C 1
ATOM 764 O O . ASP A 1 104 ? 14.190 21.371 23.107 1.00 75.31 104 ASP A O 1
ATOM 768 N N . GLU A 1 105 ? 13.406 21.036 25.171 1.00 69.81 105 GLU A N 1
ATOM 769 C CA . GLU A 1 105 ? 13.471 19.561 25.135 1.00 69.81 105 GLU A CA 1
ATOM 770 C C . GLU A 1 105 ? 12.817 18.931 23.888 1.00 69.81 105 GLU A C 1
ATOM 772 O O . GLU A 1 105 ? 13.326 17.960 23.323 1.00 69.81 105 GLU A O 1
ATOM 777 N N . SER A 1 106 ? 11.723 19.518 23.398 1.00 73.75 106 SER A N 1
ATOM 778 C CA . SER A 1 106 ? 11.016 19.044 22.201 1.00 73.75 106 SER A CA 1
ATOM 779 C C . SER A 1 106 ? 11.818 19.253 20.908 1.00 73.75 106 SER A C 1
ATOM 781 O O . SER A 1 106 ? 11.855 18.371 20.043 1.00 73.75 106 SER A O 1
ATOM 783 N N . GLU A 1 107 ? 12.510 20.385 20.784 1.00 74.75 107 GLU A N 1
ATOM 784 C CA . GLU A 1 107 ? 13.379 20.695 19.650 1.00 74.75 107 GLU A CA 1
ATOM 785 C C . GLU A 1 107 ? 14.659 19.857 19.686 1.00 74.75 107 GLU A C 1
ATOM 787 O O . GLU A 1 107 ? 15.124 19.405 18.637 1.00 74.75 107 GLU A O 1
ATOM 792 N N . LEU A 1 108 ? 15.174 19.551 20.882 1.00 79.62 108 LEU A N 1
ATOM 793 C CA . LEU A 1 108 ? 16.321 18.664 21.060 1.00 79.62 108 LEU A CA 1
ATOM 794 C C . LEU A 1 108 ? 16.019 17.234 20.600 1.00 79.62 108 LEU A C 1
ATOM 796 O O . LEU A 1 108 ? 16.788 16.654 19.832 1.00 79.62 108 LEU A O 1
ATOM 800 N N . ILE A 1 109 ? 14.888 16.666 21.027 1.00 78.12 109 ILE A N 1
ATOM 801 C CA . ILE A 1 109 ? 14.476 15.310 20.632 1.00 78.12 109 ILE A CA 1
ATOM 802 C C . ILE A 1 109 ? 14.245 15.245 19.119 1.00 78.12 109 ILE A C 1
ATOM 804 O O . ILE A 1 109 ? 14.707 14.314 18.450 1.00 78.12 109 ILE A O 1
ATOM 808 N N . ARG A 1 110 ? 13.576 16.257 18.553 1.00 77.19 110 ARG A N 1
ATOM 809 C CA . ARG A 1 110 ? 13.340 16.345 17.110 1.00 77.19 110 ARG A CA 1
ATOM 810 C C . ARG A 1 110 ? 14.654 16.468 16.337 1.00 77.19 110 ARG A C 1
ATOM 812 O O . ARG A 1 110 ? 14.868 15.698 15.400 1.00 77.19 110 ARG A O 1
ATOM 819 N N . GLY A 1 111 ? 15.553 17.357 16.756 1.00 82.38 111 GLY A N 1
ATOM 820 C CA . GLY A 1 111 ? 16.881 17.533 16.166 1.00 82.38 111 GLY A CA 1
ATOM 821 C C . GLY A 1 111 ? 17.719 16.257 16.227 1.00 82.38 111 GLY A C 1
ATOM 822 O O . GLY A 1 111 ? 18.252 15.824 15.207 1.00 82.38 111 GLY A O 1
ATOM 823 N N . TYR A 1 112 ? 17.744 15.585 17.379 1.00 84.62 112 TYR A N 1
ATOM 824 C CA . TYR A 1 112 ? 18.453 14.319 17.564 1.00 84.62 112 TYR A CA 1
ATOM 825 C C . TYR A 1 112 ? 17.889 13.201 16.678 1.00 84.62 112 TYR A C 1
ATOM 827 O O . TYR A 1 112 ? 18.648 12.455 16.058 1.00 84.62 112 TYR A O 1
ATOM 835 N N . SER A 1 113 ? 16.561 13.094 16.560 1.00 83.12 113 SER A N 1
ATOM 836 C CA . SER A 1 113 ? 15.923 12.096 15.692 1.00 83.12 113 SER A CA 1
ATOM 837 C C . SER A 1 113 ? 16.260 12.316 14.211 1.00 83.12 113 SER A C 1
ATOM 839 O O . SER A 1 113 ? 16.617 11.363 13.513 1.00 83.12 113 SER A O 1
ATOM 841 N N . HIS A 1 114 ? 16.248 13.571 13.750 1.00 84.44 114 HIS A N 1
ATOM 842 C CA . HIS A 1 114 ? 16.647 13.931 12.392 1.00 84.44 114 HIS A CA 1
ATOM 843 C C . HIS A 1 114 ? 18.141 13.710 12.159 1.00 84.44 114 HIS A C 1
ATOM 845 O O . HIS A 1 114 ? 18.509 13.168 11.121 1.00 84.44 114 HIS A O 1
ATOM 851 N N . GLN A 1 115 ? 18.999 14.051 13.124 1.00 86.12 115 GLN A N 1
ATOM 852 C CA . GLN A 1 115 ? 20.439 13.814 13.036 1.00 86.12 115 GLN A CA 1
ATOM 853 C C . GLN A 1 115 ? 20.751 12.315 12.986 1.00 86.12 115 GLN A C 1
ATOM 855 O O . GLN A 1 115 ? 21.567 11.881 12.179 1.00 86.12 115 GLN A O 1
ATOM 860 N N . LYS A 1 116 ? 20.063 11.497 13.788 1.00 89.06 116 LYS A N 1
ATOM 861 C CA . LYS A 1 116 ? 20.209 10.037 13.764 1.00 89.06 116 LYS A CA 1
ATOM 862 C C . LYS A 1 116 ? 19.737 9.442 12.437 1.00 89.06 116 LYS A C 1
ATOM 864 O O . LYS A 1 116 ? 20.419 8.576 11.895 1.00 89.06 116 LYS A O 1
ATOM 869 N N . ALA A 1 117 ? 18.619 9.922 11.890 1.00 87.94 117 ALA A N 1
ATOM 870 C CA . ALA A 1 117 ? 18.135 9.511 10.573 1.00 87.94 117 ALA A CA 1
ATOM 871 C C . ALA A 1 117 ? 19.103 9.925 9.449 1.00 87.94 117 ALA A C 1
ATOM 873 O O . ALA A 1 117 ? 19.466 9.094 8.620 1.00 87.94 117 ALA A O 1
ATOM 874 N N . ALA A 1 118 ? 19.587 11.169 9.461 1.00 86.88 118 ALA A N 1
ATOM 875 C CA . ALA A 1 118 ? 20.548 11.679 8.485 1.00 86.88 118 ALA A CA 1
ATOM 876 C C . ALA A 1 118 ? 21.887 10.930 8.556 1.00 86.88 118 ALA A C 1
ATOM 878 O O . ALA A 1 118 ? 22.412 10.508 7.528 1.00 86.88 118 ALA A O 1
ATOM 879 N N . ASN A 1 119 ? 22.402 10.684 9.765 1.00 89.81 119 ASN A N 1
ATOM 880 C CA . ASN A 1 119 ? 23.616 9.898 9.977 1.00 89.81 119 ASN A CA 1
ATOM 881 C C . ASN A 1 119 ? 23.445 8.459 9.490 1.00 89.81 119 ASN A C 1
ATOM 883 O O . ASN A 1 119 ? 24.355 7.927 8.863 1.00 89.81 119 ASN A O 1
ATOM 887 N N . LYS A 1 120 ? 22.281 7.839 9.725 1.00 91.38 120 LYS A N 1
ATOM 888 C CA . LYS A 1 120 ? 21.974 6.499 9.213 1.00 91.38 120 LYS A CA 1
ATOM 889 C C . LYS A 1 120 ? 21.969 6.474 7.682 1.00 91.38 120 LYS A C 1
ATOM 891 O O . LYS A 1 120 ? 22.647 5.637 7.101 1.00 91.38 120 LYS A O 1
ATOM 896 N N . MET A 1 121 ? 21.293 7.420 7.029 1.00 85.31 121 MET A N 1
ATOM 897 C CA . MET A 1 121 ? 21.287 7.512 5.561 1.00 85.31 121 MET A CA 1
ATOM 898 C C . MET A 1 121 ? 22.682 7.786 4.989 1.00 85.31 121 MET A C 1
ATOM 900 O O . MET A 1 121 ? 23.036 7.260 3.939 1.00 85.31 121 MET A O 1
ATOM 904 N N . LEU A 1 122 ? 23.501 8.583 5.679 1.00 90.06 122 LEU A N 1
ATOM 905 C CA . LEU A 1 122 ? 24.881 8.841 5.275 1.00 90.06 122 LEU A CA 1
ATOM 906 C C . LEU A 1 122 ? 25.754 7.592 5.453 1.00 90.06 122 LEU A C 1
ATOM 908 O O . LEU A 1 122 ? 26.560 7.277 4.580 1.00 90.06 122 LEU A O 1
ATOM 912 N N . GLN A 1 123 ? 25.583 6.841 6.540 1.00 91.00 123 GLN A N 1
ATOM 913 C CA . GLN A 1 123 ? 26.262 5.559 6.750 1.00 91.00 123 GLN A CA 1
ATOM 914 C C . GLN A 1 123 ? 25.855 4.521 5.697 1.00 91.00 123 GLN A C 1
ATOM 916 O O . GLN A 1 123 ? 26.715 3.869 5.111 1.00 91.00 123 GLN A O 1
ATOM 921 N N . GLU A 1 124 ? 24.566 4.409 5.384 1.00 91.00 124 GLU A N 1
ATOM 922 C CA . GLU A 1 124 ? 24.066 3.548 4.306 1.00 91.00 124 GLU A CA 1
ATOM 923 C C . GLU A 1 124 ? 24.604 4.002 2.941 1.00 91.00 124 GLU A C 1
ATOM 925 O O . GLU A 1 124 ? 25.111 3.196 2.169 1.00 91.00 124 GLU A O 1
ATOM 930 N N . GLY A 1 125 ? 24.611 5.307 2.663 1.00 88.56 125 GLY A N 1
ATOM 931 C CA . GLY A 1 125 ? 25.163 5.855 1.424 1.00 88.56 125 GLY A CA 1
ATOM 932 C C . GLY A 1 125 ? 26.676 5.654 1.290 1.00 88.56 125 GLY A C 1
ATOM 933 O O . GLY A 1 125 ? 27.167 5.356 0.205 1.00 88.56 125 GLY A O 1
ATOM 934 N N . THR A 1 126 ? 27.435 5.789 2.379 1.00 91.69 126 THR A N 1
ATOM 935 C CA . THR A 1 126 ? 28.893 5.572 2.377 1.00 91.69 126 THR A CA 1
ATOM 936 C C . THR A 1 126 ? 29.251 4.096 2.275 1.00 91.69 126 THR A C 1
ATOM 938 O O . THR A 1 126 ? 30.186 3.760 1.555 1.00 91.69 126 THR A O 1
ATOM 941 N N . THR A 1 127 ? 28.510 3.207 2.937 1.00 91.62 127 THR A N 1
ATOM 942 C CA . THR A 1 127 ? 28.689 1.754 2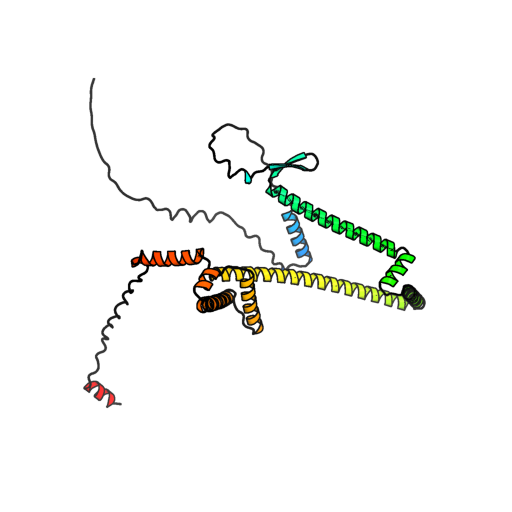.789 1.00 91.62 127 THR A CA 1
ATOM 943 C C . THR A 1 127 ? 28.313 1.288 1.386 1.00 91.62 127 THR A C 1
ATOM 945 O O . THR A 1 127 ? 29.100 0.574 0.773 1.00 91.62 127 THR A O 1
ATOM 948 N N . ALA A 1 128 ? 27.201 1.769 0.823 1.00 89.81 128 ALA A N 1
ATOM 949 C CA . ALA A 1 128 ? 26.813 1.482 -0.557 1.00 89.81 128 ALA A CA 1
ATOM 950 C C . ALA A 1 128 ? 27.848 1.992 -1.576 1.00 89.81 128 ALA A C 1
ATOM 952 O O . ALA A 1 128 ? 28.192 1.274 -2.511 1.00 89.81 128 ALA A O 1
ATOM 953 N N . ARG A 1 129 ? 28.399 3.202 -1.383 1.00 88.44 129 ARG A N 1
ATOM 954 C CA . ARG A 1 129 ? 29.488 3.725 -2.229 1.00 88.44 129 ARG A CA 1
ATOM 955 C C . ARG A 1 129 ? 30.746 2.873 -2.139 1.00 88.44 129 ARG A C 1
ATOM 957 O O . ARG A 1 129 ? 31.279 2.507 -3.176 1.00 88.44 129 ARG A O 1
ATOM 964 N N . LYS A 1 130 ? 31.177 2.504 -0.929 1.00 92.31 130 LYS A N 1
ATOM 965 C CA . LYS A 1 130 ? 32.337 1.620 -0.735 1.00 92.31 130 LYS A CA 1
ATOM 966 C C . LYS A 1 130 ? 32.132 0.266 -1.405 1.00 92.31 130 LYS A C 1
ATOM 968 O O . LYS A 1 130 ? 33.016 -0.189 -2.112 1.00 92.31 130 LYS A O 1
ATOM 973 N N . GLN A 1 131 ? 30.954 -0.338 -1.258 1.00 88.56 131 GLN A N 1
ATOM 974 C CA . GLN A 1 131 ? 30.622 -1.597 -1.930 1.00 88.56 131 GLN A CA 1
ATOM 975 C C . GLN A 1 131 ? 30.627 -1.455 -3.458 1.00 88.56 131 GLN A C 1
ATOM 977 O O . GLN A 1 131 ? 31.125 -2.338 -4.150 1.00 88.56 131 GLN A O 1
ATOM 982 N N . ALA A 1 132 ? 30.114 -0.344 -3.995 1.00 87.38 132 ALA A N 1
ATOM 983 C CA . ALA A 1 132 ? 30.156 -0.069 -5.429 1.00 87.38 132 ALA A CA 1
ATOM 984 C C . ALA A 1 132 ? 31.594 0.148 -5.932 1.00 87.38 132 ALA A C 1
ATOM 986 O O . ALA A 1 132 ? 31.963 -0.391 -6.970 1.00 87.38 132 ALA A O 1
ATOM 987 N N . GLU A 1 133 ? 32.422 0.887 -5.193 1.00 88.69 133 GLU A N 1
ATOM 988 C CA . GLU A 1 133 ? 33.842 1.101 -5.502 1.00 88.69 133 GLU A CA 1
ATOM 989 C C . GLU A 1 133 ? 34.640 -0.206 -5.431 1.00 88.69 133 GLU A C 1
ATOM 991 O O . GLU A 1 133 ? 35.423 -0.501 -6.333 1.00 88.69 133 GLU A O 1
ATOM 996 N N . GLU A 1 134 ? 34.399 -1.030 -4.411 1.00 86.31 134 GLU A N 1
ATOM 997 C CA . GLU A 1 134 ? 34.976 -2.367 -4.283 1.00 86.31 134 GLU A CA 1
ATOM 998 C C . GLU A 1 134 ? 34.550 -3.253 -5.455 1.00 86.31 134 GLU A C 1
ATOM 1000 O O . GLU A 1 134 ? 35.404 -3.871 -6.088 1.00 86.31 134 GLU A O 1
ATOM 1005 N N . PHE A 1 135 ? 33.269 -3.254 -5.823 1.00 84.94 135 PHE A N 1
ATOM 1006 C CA . PHE A 1 135 ? 32.769 -4.000 -6.976 1.00 84.94 135 PHE A CA 1
ATOM 1007 C C . PHE A 1 135 ? 33.410 -3.533 -8.293 1.00 84.94 135 PHE A C 1
ATOM 1009 O O . PHE A 1 135 ? 33.874 -4.357 -9.081 1.00 84.94 135 PHE A O 1
ATOM 1016 N N . ILE A 1 136 ? 33.520 -2.219 -8.510 1.00 85.38 136 ILE A N 1
ATOM 1017 C CA . ILE A 1 136 ? 34.207 -1.644 -9.676 1.00 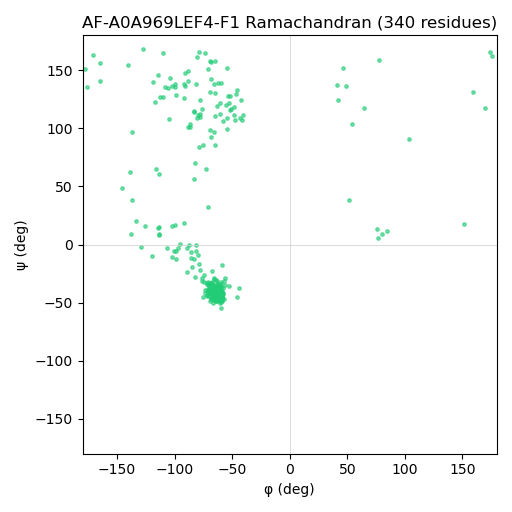85.38 136 ILE A CA 1
ATOM 1018 C C . ILE A 1 136 ? 35.688 -2.046 -9.679 1.00 85.38 136 ILE A C 1
ATOM 1020 O O . ILE A 1 136 ? 36.217 -2.421 -10.725 1.00 85.38 136 ILE A O 1
ATOM 1024 N N . SER A 1 137 ? 36.357 -2.027 -8.523 1.00 84.44 137 SER A N 1
ATOM 1025 C CA . SER A 1 137 ? 37.753 -2.462 -8.407 1.00 84.44 137 SER A CA 1
ATOM 1026 C C . SER A 1 137 ? 37.921 -3.952 -8.730 1.00 84.44 137 SER A C 1
ATOM 1028 O O . SER A 1 137 ? 38.858 -4.329 -9.429 1.00 84.44 137 SER A O 1
ATOM 1030 N N . MET A 1 138 ? 36.967 -4.793 -8.312 1.00 80.00 138 MET A N 1
ATOM 1031 C CA . MET A 1 138 ? 36.946 -6.223 -8.626 1.00 80.00 138 MET A CA 1
ATOM 1032 C C . MET A 1 138 ? 36.703 -6.490 -10.112 1.00 80.00 138 MET A C 1
ATOM 1034 O O . MET A 1 138 ? 37.273 -7.436 -10.642 1.00 80.00 138 MET A O 1
ATOM 1038 N N . MET A 1 139 ? 35.885 -5.676 -10.789 1.00 79.12 139 MET A N 1
ATOM 1039 C CA . MET A 1 139 ? 35.679 -5.794 -12.238 1.00 79.12 139 MET A CA 1
ATOM 1040 C C . MET A 1 139 ? 36.865 -5.272 -13.057 1.00 79.12 139 MET A C 1
ATOM 1042 O O . MET A 1 139 ? 37.071 -5.720 -14.182 1.00 79.12 139 MET A O 1
ATOM 1046 N N . ARG A 1 140 ? 37.646 -4.331 -12.513 1.00 82.25 140 ARG A N 1
ATOM 1047 C CA . ARG A 1 140 ? 38.838 -3.785 -13.177 1.00 82.25 140 ARG A CA 1
ATOM 1048 C C . ARG A 1 140 ? 40.016 -4.760 -13.161 1.00 82.25 140 ARG A C 1
ATOM 1050 O O . ARG A 1 140 ? 40.802 -4.760 -14.104 1.00 82.25 140 ARG A O 1
ATOM 1057 N N . ASP A 1 141 ? 40.125 -5.581 -12.118 1.00 85.19 141 ASP A N 1
ATOM 1058 C CA . ASP A 1 141 ? 41.150 -6.617 -11.993 1.00 85.19 141 ASP A CA 1
ATOM 1059 C C . ASP A 1 141 ? 40.730 -7.891 -12.753 1.00 85.19 141 ASP A C 1
ATOM 1061 O O . ASP A 1 141 ? 39.792 -8.573 -12.326 1.00 85.19 141 ASP A O 1
ATOM 1065 N N . PRO A 1 142 ? 41.444 -8.301 -13.822 1.00 74.94 142 PRO A N 1
ATOM 1066 C CA . PRO A 1 142 ? 41.040 -9.446 -14.637 1.00 74.94 142 PRO A CA 1
ATOM 1067 C C . PRO A 1 142 ? 40.903 -10.744 -13.833 1.00 74.94 142 PRO A C 1
ATOM 1069 O O . PRO A 1 142 ? 39.929 -11.463 -13.994 1.00 74.94 142 PRO A O 1
ATOM 1072 N N . GLN A 1 143 ? 41.817 -11.041 -12.904 1.00 79.81 143 GLN A N 1
ATOM 1073 C CA . GLN A 1 143 ? 41.713 -12.261 -12.088 1.00 79.81 143 GLN A CA 1
ATOM 1074 C C . GLN A 1 143 ? 40.481 -12.259 -11.173 1.00 79.81 143 GLN A C 1
ATOM 1076 O O . GLN A 1 143 ? 39.783 -13.267 -11.081 1.00 79.81 143 GLN A O 1
ATOM 1081 N N . LYS A 1 144 ? 40.169 -11.121 -10.541 1.00 81.12 144 LYS A N 1
ATOM 1082 C CA . LYS A 1 144 ? 39.012 -11.016 -9.643 1.00 81.12 144 LYS A CA 1
ATOM 1083 C C . LYS A 1 144 ? 37.699 -11.072 -10.415 1.00 81.12 144 LYS A C 1
ATOM 1085 O O . LYS A 1 144 ? 36.771 -11.718 -9.943 1.00 81.12 144 LYS A O 1
ATOM 1090 N N . PHE A 1 145 ? 37.638 -10.474 -11.604 1.00 81.88 145 PHE A N 1
ATOM 1091 C CA . PHE A 1 145 ? 36.497 -10.603 -12.510 1.00 81.88 145 PHE A CA 1
ATOM 1092 C C . PHE A 1 145 ? 36.249 -12.063 -12.920 1.00 81.88 145 PHE A C 1
ATOM 1094 O O . PHE A 1 145 ? 35.113 -12.529 -12.909 1.00 81.88 145 PHE A O 1
ATOM 1101 N N . TYR A 1 146 ? 37.308 -12.815 -13.239 1.00 80.94 146 TYR A N 1
ATOM 1102 C CA . TYR A 1 146 ? 37.182 -14.234 -13.585 1.00 80.94 146 TYR A CA 1
ATOM 1103 C C . TYR A 1 146 ? 36.628 -15.059 -12.415 1.00 80.94 146 TYR A C 1
ATOM 1105 O O . TYR A 1 146 ? 35.749 -15.903 -12.610 1.00 80.94 146 TYR A O 1
ATOM 1113 N N . ASP A 1 147 ? 37.093 -14.790 -11.196 1.00 82.38 147 ASP A N 1
ATOM 1114 C CA . ASP A 1 147 ? 36.611 -15.476 -9.998 1.00 82.38 147 ASP A CA 1
ATOM 1115 C C . ASP A 1 147 ? 35.167 -15.093 -9.638 1.00 82.38 147 ASP A C 1
ATOM 1117 O O . ASP A 1 147 ? 34.388 -15.951 -9.217 1.00 82.38 147 ASP A O 1
ATOM 1121 N N . THR A 1 148 ? 34.776 -13.824 -9.802 1.00 81.44 148 THR A N 1
ATOM 1122 C CA . THR A 1 148 ? 33.404 -13.364 -9.525 1.00 81.44 148 THR A CA 1
ATOM 1123 C C . THR A 1 148 ? 32.414 -13.860 -10.572 1.00 81.44 148 THR A C 1
ATOM 1125 O O . THR A 1 148 ? 31.359 -14.370 -10.198 1.00 81.44 148 THR A O 1
ATOM 1128 N N . ALA A 1 149 ? 32.756 -13.808 -11.861 1.00 81.19 149 ALA A N 1
ATOM 1129 C CA . ALA A 1 149 ? 31.921 -14.348 -12.932 1.00 81.19 149 ALA A CA 1
ATOM 1130 C C . ALA A 1 149 ? 31.700 -15.862 -12.767 1.00 81.19 149 ALA A C 1
ATOM 1132 O O . ALA A 1 149 ? 30.564 -16.327 -12.869 1.00 81.19 149 ALA A O 1
ATOM 1133 N N . LYS A 1 150 ? 32.738 -16.615 -12.370 1.00 84.44 150 LYS A N 1
ATOM 1134 C CA . LYS A 1 150 ? 32.612 -18.047 -12.059 1.00 84.44 150 LYS A CA 1
ATOM 1135 C C . LYS A 1 150 ? 31.709 -18.312 -10.850 1.00 84.44 150 LYS A C 1
ATOM 1137 O O . LYS A 1 150 ? 30.906 -19.240 -10.882 1.00 84.44 150 LYS A O 1
ATOM 1142 N N . LYS A 1 151 ? 31.800 -17.493 -9.794 1.00 83.38 151 LYS A N 1
ATOM 1143 C CA . LYS A 1 151 ? 30.896 -17.569 -8.627 1.00 83.38 151 LYS A CA 1
ATOM 1144 C C . LYS A 1 151 ? 29.439 -17.261 -8.986 1.00 83.38 151 LYS A C 1
ATOM 1146 O O . LYS A 1 151 ? 28.543 -17.819 -8.364 1.00 83.38 151 LYS A O 1
ATOM 1151 N N . LEU A 1 152 ? 29.211 -16.408 -9.984 1.00 82.75 152 LEU A N 1
ATOM 1152 C CA . LEU A 1 152 ? 27.887 -16.073 -10.519 1.00 82.75 152 LEU A CA 1
ATOM 1153 C C . LEU A 1 152 ? 27.355 -17.114 -11.524 1.00 82.75 152 LEU A C 1
ATOM 1155 O O . LEU A 1 152 ? 26.245 -16.959 -12.020 1.00 82.75 152 LEU A O 1
ATOM 1159 N N . GLY A 1 153 ? 28.114 -18.179 -11.809 1.00 82.69 153 GLY A N 1
ATOM 1160 C CA . GLY A 1 153 ? 27.705 -19.253 -12.719 1.00 82.69 153 GLY A CA 1
ATOM 1161 C C . GLY A 1 153 ? 27.979 -18.980 -14.201 1.00 82.69 153 GLY A C 1
ATOM 1162 O O . GLY A 1 153 ? 27.500 -19.729 -15.049 1.00 82.69 153 GLY A O 1
ATOM 1163 N N . HIS A 1 154 ? 28.756 -17.944 -14.530 1.00 82.81 154 HIS A N 1
ATOM 1164 C CA . HIS A 1 154 ? 29.184 -17.650 -15.897 1.00 82.81 154 HIS A CA 1
ATOM 1165 C C . HIS A 1 154 ? 30.632 -18.098 -16.126 1.00 82.81 154 HIS A C 1
ATOM 1167 O O . HIS A 1 154 ? 31.510 -17.840 -15.304 1.00 82.81 154 HIS A O 1
ATOM 1173 N N . ASP A 1 155 ? 30.904 -18.736 -17.267 1.00 85.94 155 ASP A N 1
ATOM 1174 C CA . ASP A 1 155 ? 32.270 -19.058 -17.688 1.00 85.94 155 ASP A CA 1
ATOM 1175 C C . ASP A 1 155 ? 32.940 -17.791 -18.256 1.00 85.94 155 ASP A C 1
ATOM 1177 O O . ASP A 1 155 ? 32.563 -17.343 -19.343 1.00 85.94 155 ASP A O 1
ATOM 1181 N N . PRO A 1 156 ? 33.965 -17.216 -17.596 1.00 81.12 156 PRO A N 1
ATOM 1182 C CA . PRO A 1 156 ? 34.557 -15.953 -18.042 1.00 81.12 156 PRO A CA 1
ATOM 1183 C C . PRO A 1 156 ? 35.262 -16.085 -19.400 1.00 81.12 156 PRO A C 1
ATOM 1185 O O . PRO A 1 156 ? 35.307 -15.131 -20.171 1.00 81.12 156 PRO A O 1
ATOM 1188 N N . ARG A 1 157 ? 35.776 -17.286 -19.714 1.00 84.25 157 ARG A N 1
ATOM 1189 C CA . ARG A 1 157 ? 36.358 -17.600 -21.028 1.00 84.25 157 ARG A CA 1
ATOM 1190 C C . ARG A 1 157 ? 35.310 -17.559 -22.136 1.00 84.25 157 ARG A C 1
ATOM 1192 O O . ARG A 1 157 ? 35.564 -16.922 -23.146 1.00 84.25 157 ARG A O 1
ATOM 1199 N N . LYS A 1 158 ? 34.124 -18.139 -21.919 1.00 86.88 158 LYS A N 1
ATOM 1200 C CA . LYS A 1 158 ? 33.028 -18.087 -22.899 1.00 86.88 158 LYS A CA 1
ATOM 1201 C C . LYS A 1 158 ? 32.527 -16.663 -23.111 1.00 86.88 158 LYS A C 1
ATOM 1203 O O . LYS A 1 158 ? 32.307 -16.271 -24.243 1.00 86.88 158 LYS A O 1
ATOM 1208 N N . LEU A 1 159 ? 32.419 -15.863 -22.046 1.00 83.50 159 LEU A N 1
ATOM 1209 C CA . LEU A 1 159 ? 32.070 -14.441 -22.165 1.00 83.50 159 LEU A CA 1
ATOM 1210 C C . LEU A 1 159 ? 33.093 -13.657 -23.000 1.00 83.50 159 LEU A C 1
ATOM 1212 O O . LEU A 1 159 ? 32.710 -12.839 -23.833 1.00 83.50 159 LEU A O 1
ATOM 1216 N N . ALA A 1 160 ? 34.387 -13.909 -22.789 1.00 85.12 160 ALA A N 1
ATOM 1217 C CA . ALA A 1 160 ? 35.446 -13.294 -23.583 1.00 85.12 160 ALA A CA 1
ATOM 1218 C C . ALA A 1 160 ? 35.426 -13.782 -25.043 1.00 85.12 160 ALA A C 1
ATOM 1220 O O . ALA A 1 160 ? 35.579 -12.972 -25.952 1.00 85.12 160 ALA A O 1
ATOM 1221 N N . GLU A 1 161 ? 35.195 -15.076 -25.274 1.00 86.94 161 GLU A N 1
ATOM 1222 C CA . GLU A 1 161 ? 35.039 -15.665 -26.609 1.00 86.94 161 GLU A CA 1
ATOM 1223 C C . GLU A 1 161 ? 33.824 -15.087 -27.345 1.00 86.94 161 GLU A C 1
ATOM 1225 O O . GLU A 1 161 ? 33.956 -14.683 -28.493 1.00 86.94 161 GLU A O 1
ATOM 1230 N N . GLU A 1 162 ? 32.667 -14.964 -26.690 1.00 87.62 162 GLU A N 1
ATOM 1231 C CA . GLU A 1 162 ? 31.465 -14.337 -27.2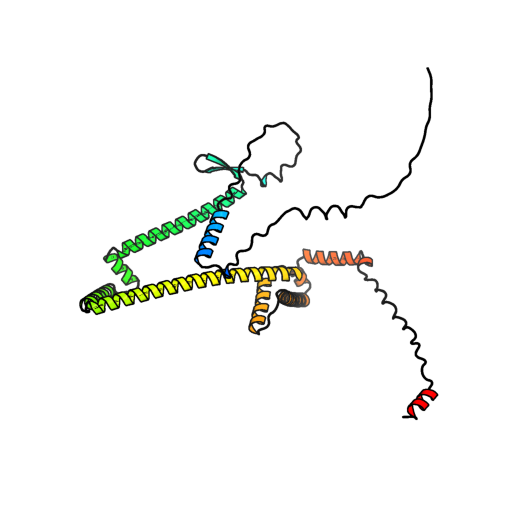54 1.00 87.62 162 GLU A CA 1
ATOM 1232 C C . GLU A 1 162 ? 31.680 -12.854 -27.569 1.00 87.62 162 GLU A C 1
ATOM 1234 O O . GLU A 1 162 ? 31.208 -12.360 -28.593 1.00 87.62 162 GLU A O 1
ATOM 1239 N N . TYR A 1 163 ? 32.395 -12.130 -26.704 1.00 86.31 163 TYR A N 1
ATOM 1240 C CA . TYR A 1 163 ? 32.733 -10.729 -26.944 1.00 86.31 163 TYR A CA 1
ATOM 1241 C C . TYR A 1 163 ? 33.671 -10.574 -28.149 1.00 86.31 163 TYR A C 1
ATOM 1243 O O . TYR A 1 163 ? 33.404 -9.763 -29.034 1.00 86.31 163 TYR A O 1
ATOM 1251 N N . LEU A 1 164 ? 34.728 -11.389 -28.223 1.00 86.25 164 LEU A N 1
ATOM 1252 C CA . LEU A 1 164 ? 35.651 -11.408 -29.360 1.00 86.25 164 LEU A CA 1
ATOM 1253 C C . LEU A 1 164 ? 34.952 -11.844 -30.651 1.00 86.25 164 LEU A C 1
ATOM 1255 O O . LEU A 1 164 ? 35.193 -11.250 -31.696 1.00 86.25 164 LEU A O 1
ATOM 1259 N N . ALA A 1 165 ? 34.057 -12.831 -30.583 1.00 86.31 165 ALA A N 1
ATOM 1260 C CA . ALA A 1 165 ? 33.257 -13.275 -31.719 1.00 86.31 165 ALA A CA 1
ATOM 1261 C C . ALA A 1 165 ? 32.357 -12.149 -32.243 1.00 86.31 165 ALA A C 1
ATOM 1263 O O . ALA A 1 165 ? 32.345 -11.903 -33.443 1.00 86.31 165 ALA A O 1
ATOM 1264 N N . LYS A 1 166 ? 31.678 -11.406 -31.357 1.00 85.06 166 LYS A N 1
ATOM 1265 C CA . LYS A 1 166 ? 30.888 -10.223 -31.740 1.00 85.06 166 LYS A CA 1
ATOM 1266 C C . LYS A 1 166 ? 31.741 -9.119 -32.352 1.00 85.06 166 LYS A C 1
ATOM 1268 O O . LYS A 1 166 ? 31.296 -8.454 -33.281 1.00 85.06 166 LYS A O 1
ATOM 1273 N N . GLN A 1 167 ? 32.947 -8.902 -31.833 1.00 83.75 167 GLN A N 1
ATOM 1274 C CA . GLN A 1 167 ? 33.856 -7.894 -32.371 1.00 83.75 167 GLN A CA 1
ATOM 1275 C C . GLN A 1 167 ? 34.368 -8.289 -33.764 1.00 83.75 167 GLN A C 1
ATOM 1277 O O . GLN A 1 167 ? 34.365 -7.458 -34.666 1.00 83.75 167 GLN A O 1
ATOM 1282 N N . LEU A 1 168 ? 34.723 -9.561 -33.960 1.00 83.31 168 LEU A N 1
ATOM 1283 C CA . LEU A 1 168 ? 35.092 -10.115 -35.265 1.00 83.31 168 LEU A CA 1
ATOM 1284 C C . LEU A 1 168 ? 33.929 -10.061 -36.259 1.00 83.31 168 LEU A C 1
ATOM 1286 O O . LEU A 1 168 ? 34.128 -9.684 -37.407 1.00 83.31 168 LEU A O 1
ATOM 1290 N N . GLU A 1 169 ? 32.716 -10.402 -35.825 1.00 82.56 169 GLU A N 1
ATOM 1291 C CA . GLU A 1 169 ? 31.502 -10.298 -36.638 1.00 82.56 169 GLU A CA 1
ATOM 1292 C C . GLU A 1 169 ? 31.247 -8.845 -37.049 1.00 82.56 169 GLU A C 1
ATOM 1294 O O . GLU A 1 169 ? 31.018 -8.570 -38.223 1.00 82.56 169 GLU A O 1
ATOM 1299 N N . ALA A 1 170 ? 31.378 -7.899 -36.116 1.00 77.88 170 ALA A N 1
ATOM 1300 C CA . ALA A 1 170 ? 31.275 -6.481 -36.423 1.00 77.88 170 ALA A CA 1
ATOM 1301 C C . ALA A 1 170 ? 32.351 -6.042 -37.424 1.00 77.88 170 ALA A C 1
ATOM 1303 O O . ALA A 1 170 ? 32.014 -5.314 -38.354 1.00 77.88 170 ALA A O 1
ATOM 1304 N N . GLU A 1 171 ? 33.604 -6.489 -37.272 1.00 79.56 171 GLU A N 1
ATOM 1305 C CA . GLU A 1 171 ? 34.722 -6.220 -38.191 1.00 79.56 171 GLU A CA 1
ATOM 1306 C C . GLU A 1 171 ? 34.512 -6.805 -39.595 1.00 79.56 171 GLU A C 1
ATOM 1308 O O . GLU A 1 171 ? 34.903 -6.166 -40.571 1.00 79.56 171 GLU A O 1
ATOM 1313 N N . LEU A 1 172 ? 33.849 -7.962 -39.697 1.00 83.19 172 LEU A N 1
ATOM 1314 C CA . LEU A 1 172 ? 33.491 -8.617 -40.959 1.00 83.19 172 LEU A CA 1
ATOM 1315 C C . LEU A 1 172 ? 32.274 -8.000 -41.667 1.00 83.19 172 LEU A C 1
ATOM 1317 O O . LEU A 1 172 ? 32.125 -8.200 -42.872 1.00 83.19 172 LEU A O 1
ATOM 1321 N N . MET A 1 173 ? 31.404 -7.284 -40.950 1.00 80.12 173 MET A N 1
ATOM 1322 C CA . MET A 1 173 ? 30.263 -6.576 -41.544 1.00 80.12 173 MET A CA 1
ATOM 1323 C C . MET A 1 173 ? 30.729 -5.401 -42.419 1.00 80.12 173 MET A C 1
ATOM 1325 O O . MET A 1 173 ? 31.661 -4.676 -42.057 1.00 80.12 173 MET A O 1
ATOM 1329 N N . ASP A 1 174 ? 30.040 -5.166 -43.543 1.00 86.75 174 ASP A N 1
ATOM 1330 C CA . ASP A 1 174 ? 30.261 -3.985 -44.390 1.00 86.75 174 ASP A CA 1
ATOM 1331 C C . ASP A 1 174 ? 29.996 -2.699 -43.574 1.00 86.75 174 ASP A C 1
ATOM 1333 O O . ASP A 1 174 ? 29.024 -2.656 -42.810 1.00 86.75 174 ASP A O 1
ATOM 1337 N N . PRO A 1 175 ? 30.812 -1.632 -43.708 1.00 82.44 175 PRO A N 1
ATOM 1338 C CA . PRO A 1 175 ? 30.614 -0.362 -43.008 1.00 82.44 175 PRO A CA 1
ATOM 1339 C C . PRO A 1 175 ? 29.171 0.167 -42.995 1.00 82.44 175 PRO A C 1
ATOM 1341 O O . PRO A 1 175 ? 28.724 0.682 -41.972 1.00 82.44 175 PRO A O 1
ATOM 1344 N N . ARG A 1 176 ? 28.415 -0.004 -44.091 1.00 83.00 176 ARG A N 1
ATOM 1345 C CA . ARG A 1 176 ? 27.005 0.420 -44.166 1.00 83.00 176 ARG A CA 1
ATOM 1346 C C . ARG A 1 176 ? 26.082 -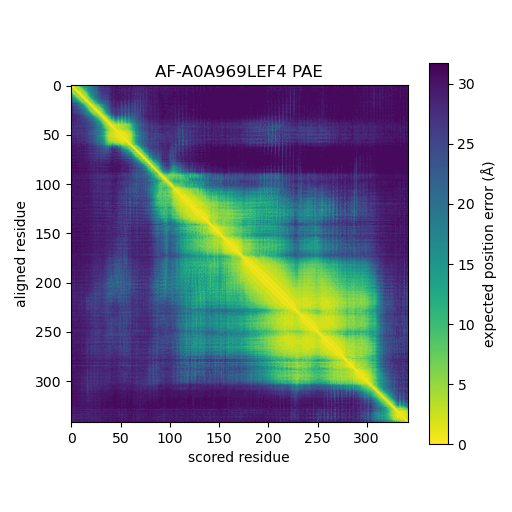0.396 -43.264 1.00 83.00 176 ARG A C 1
ATOM 1348 O O . ARG A 1 176 ? 25.210 0.172 -42.608 1.00 83.00 176 ARG A O 1
ATOM 1355 N N . ASP A 1 177 ? 26.285 -1.705 -43.192 1.00 85.81 177 ASP A N 1
ATOM 1356 C CA . ASP A 1 177 ? 25.490 -2.584 -42.334 1.00 85.81 177 ASP A CA 1
ATOM 1357 C C . ASP A 1 177 ? 25.823 -2.370 -40.852 1.00 85.81 177 ASP A C 1
ATOM 1359 O O . ASP A 1 177 ? 24.936 -2.441 -39.996 1.00 85.81 177 ASP A O 1
ATOM 1363 N N . ARG A 1 178 ? 27.079 -2.016 -40.540 1.00 83.12 178 ARG A N 1
ATOM 1364 C CA . ARG A 1 178 ? 27.493 -1.645 -39.179 1.00 83.12 178 ARG A CA 1
ATOM 1365 C C . ARG A 1 178 ? 26.791 -0.375 -38.696 1.00 83.12 178 ARG A C 1
ATOM 1367 O O . ARG A 1 178 ? 26.212 -0.382 -37.611 1.00 83.12 178 ARG A O 1
ATOM 1374 N N . GLU A 1 179 ? 26.768 0.681 -39.508 1.00 87.44 179 GLU A N 1
ATOM 1375 C CA . GLU A 1 179 ? 26.063 1.927 -39.172 1.00 87.44 179 GLU A CA 1
ATOM 1376 C C . GLU A 1 179 ? 24.555 1.698 -38.971 1.00 87.44 179 GLU A C 1
ATOM 1378 O O . GLU A 1 179 ? 23.947 2.249 -38.048 1.00 87.44 179 GLU A O 1
ATOM 1383 N N . LEU A 1 180 ? 23.935 0.832 -39.780 1.00 87.19 180 LEU A N 1
ATOM 1384 C CA . LEU A 1 180 ? 22.529 0.451 -39.609 1.00 87.19 180 LEU A CA 1
ATOM 1385 C C . LEU A 1 180 ? 22.282 -0.334 -38.313 1.00 87.19 180 LEU A C 1
ATOM 1387 O O . LEU A 1 180 ? 21.288 -0.097 -37.621 1.00 87.19 180 LEU A O 1
ATOM 1391 N N . ALA A 1 181 ? 23.178 -1.251 -37.950 1.00 87.44 181 ALA A N 1
ATOM 1392 C CA . ALA A 1 181 ? 23.072 -1.999 -36.701 1.00 87.44 181 ALA A CA 1
ATOM 1393 C C . ALA A 1 181 ? 23.238 -1.086 -35.474 1.00 87.44 181 ALA A C 1
ATOM 1395 O O . ALA A 1 181 ? 22.443 -1.166 -34.533 1.00 87.44 181 ALA A O 1
ATOM 1396 N N . GLU A 1 182 ? 24.218 -0.180 -35.498 1.00 88.81 182 GLU A N 1
ATOM 1397 C CA . GLU A 1 182 ? 24.472 0.784 -34.423 1.00 88.81 182 GLU A CA 1
ATOM 1398 C C . GLU A 1 182 ? 23.319 1.780 -34.260 1.00 88.81 182 GLU A C 1
ATOM 1400 O O . GLU A 1 182 ? 22.847 2.017 -33.144 1.00 88.81 182 GLU A O 1
ATOM 1405 N N . THR A 1 183 ? 22.807 2.327 -35.365 1.00 91.31 183 THR A N 1
ATOM 1406 C CA . THR A 1 183 ? 21.657 3.246 -35.344 1.00 91.31 183 THR A CA 1
ATOM 1407 C C . THR A 1 183 ? 20.400 2.557 -34.823 1.00 91.31 183 THR A C 1
ATOM 1409 O O . THR A 1 183 ? 19.714 3.113 -33.964 1.00 91.31 183 THR A O 1
ATOM 1412 N N . LYS A 1 184 ? 20.128 1.316 -35.244 1.00 92.94 184 LYS A N 1
ATOM 1413 C CA . LYS A 1 184 ? 19.007 0.514 -34.732 1.00 92.94 184 LYS A CA 1
ATOM 1414 C C . LYS A 1 184 ? 19.152 0.192 -33.244 1.00 92.94 184 LYS A C 1
ATOM 1416 O O . LYS A 1 184 ? 18.172 0.281 -32.506 1.00 92.94 184 LYS A O 1
ATOM 1421 N N . ALA A 1 185 ? 20.354 -0.159 -32.786 1.00 92.88 185 ALA A N 1
ATOM 1422 C CA . ALA A 1 185 ? 20.621 -0.412 -31.371 1.00 92.88 185 ALA A CA 1
ATOM 1423 C C . ALA A 1 185 ? 20.419 0.854 -30.527 1.00 92.88 185 ALA A C 1
ATOM 1425 O O . ALA A 1 185 ? 19.809 0.796 -29.459 1.00 92.88 185 ALA A O 1
ATOM 1426 N N . LYS A 1 186 ? 20.868 2.008 -31.032 1.00 93.31 186 LYS A N 1
ATOM 1427 C CA . LYS A 1 186 ? 20.683 3.303 -30.376 1.00 93.31 186 LYS A CA 1
ATOM 1428 C C . LYS A 1 186 ? 19.212 3.711 -30.314 1.00 93.31 186 LYS A C 1
ATOM 1430 O O . LYS A 1 186 ? 18.770 4.152 -29.260 1.00 93.31 186 LYS A O 1
ATOM 1435 N N . LEU A 1 187 ? 18.452 3.520 -31.395 1.00 93.50 187 LEU A N 1
ATOM 1436 C CA . LEU A 1 187 ? 17.006 3.761 -31.408 1.00 93.50 187 LEU A CA 1
ATOM 1437 C C . LEU A 1 187 ? 16.289 2.885 -30.386 1.00 93.50 187 LEU A C 1
ATOM 1439 O O . LEU A 1 187 ? 15.570 3.410 -29.546 1.00 93.50 187 LEU A O 1
ATOM 1443 N N . LYS A 1 188 ? 16.567 1.578 -30.382 1.00 95.75 188 LYS A N 1
ATOM 1444 C CA . LYS A 1 188 ? 15.981 0.655 -29.406 1.00 95.75 188 LYS A CA 1
ATOM 1445 C C . LYS A 1 188 ? 16.312 1.058 -27.965 1.00 95.75 188 LYS A C 1
ATOM 1447 O O . LYS A 1 188 ? 15.441 1.042 -27.108 1.00 95.75 188 LYS A O 1
ATOM 1452 N N . HIS A 1 189 ? 17.553 1.468 -27.700 1.00 93.62 189 HIS A N 1
ATOM 1453 C CA . HIS A 1 189 ? 17.950 1.944 -26.376 1.00 93.62 189 HIS A CA 1
ATOM 1454 C C . HIS A 1 189 ? 17.205 3.226 -25.972 1.00 93.62 189 HIS A C 1
ATOM 1456 O O . HIS A 1 189 ? 16.838 3.375 -24.810 1.00 93.62 189 HIS A O 1
ATOM 1462 N N . MET A 1 190 ? 16.993 4.164 -26.899 1.00 94.25 190 MET A N 1
ATOM 1463 C CA . MET A 1 190 ? 16.195 5.366 -26.629 1.00 94.25 190 MET A CA 1
ATOM 1464 C C . MET A 1 190 ? 14.726 5.004 -26.369 1.00 94.25 190 MET A C 1
ATOM 1466 O O . MET A 1 190 ? 14.161 5.464 -25.385 1.00 94.25 190 MET A O 1
ATOM 1470 N N . GLU A 1 191 ? 14.134 4.114 -27.170 1.00 95.00 191 GLU A N 1
ATOM 1471 C CA . GLU A 1 191 ? 12.761 3.625 -26.974 1.00 95.00 191 GLU A CA 1
ATOM 1472 C C . GLU A 1 191 ? 12.578 2.913 -25.624 1.00 95.00 191 GLU A C 1
ATOM 1474 O O . GLU A 1 191 ? 11.580 3.135 -24.934 1.00 95.00 191 GLU A O 1
ATOM 1479 N N . ASP A 1 192 ? 13.544 2.083 -25.220 1.00 95.88 192 ASP A N 1
ATOM 1480 C CA . ASP A 1 192 ? 13.522 1.370 -23.941 1.00 95.88 192 ASP A CA 1
ATOM 1481 C C . ASP A 1 192 ? 13.650 2.340 -22.752 1.00 95.88 192 ASP A C 1
ATOM 1483 O O . ASP A 1 192 ? 12.950 2.177 -21.747 1.00 95.88 192 ASP A O 1
ATOM 1487 N N . LEU A 1 193 ? 14.495 3.374 -22.865 1.00 94.69 193 LEU A N 1
ATOM 1488 C CA . LEU A 1 193 ? 14.600 4.435 -21.858 1.00 94.69 193 LEU A CA 1
ATOM 1489 C C . LEU A 1 193 ? 13.303 5.239 -21.747 1.00 94.69 193 LEU A C 1
ATOM 1491 O O . LEU A 1 193 ? 12.790 5.395 -20.639 1.00 94.69 193 LEU A O 1
ATOM 1495 N N . ASP A 1 194 ? 12.746 5.683 -22.875 1.00 95.12 194 ASP A N 1
ATOM 1496 C CA . ASP A 1 194 ? 11.494 6.442 -22.918 1.00 95.12 194 ASP A CA 1
ATOM 1497 C C . ASP A 1 194 ? 10.338 5.629 -22.329 1.00 95.12 194 ASP A C 1
ATOM 1499 O O . ASP A 1 194 ? 9.500 6.151 -21.589 1.00 95.12 194 ASP A O 1
ATOM 1503 N N . LYS A 1 195 ? 10.280 4.328 -22.630 1.00 96.81 195 LYS A N 1
ATOM 1504 C CA . LYS A 1 195 ? 9.277 3.421 -22.070 1.00 96.81 195 LYS A CA 1
ATOM 1505 C C . LYS A 1 195 ? 9.454 3.252 -20.562 1.00 96.81 195 LYS A C 1
ATOM 1507 O O . LYS A 1 195 ? 8.468 3.332 -19.830 1.00 96.81 195 LYS A O 1
ATOM 1512 N N . ALA A 1 196 ? 10.685 3.055 -20.091 1.00 96.06 196 ALA A N 1
ATOM 1513 C CA . ALA A 1 196 ? 10.975 2.920 -18.667 1.00 96.06 196 ALA A CA 1
ATOM 1514 C C . ALA A 1 196 ? 10.682 4.215 -17.892 1.00 96.06 196 ALA A C 1
ATOM 1516 O O . ALA A 1 196 ? 10.221 4.165 -16.751 1.00 96.06 196 ALA A O 1
ATOM 1517 N N . GLU A 1 197 ? 10.931 5.379 -18.489 1.00 95.44 197 GLU A N 1
ATOM 1518 C CA . GLU A 1 197 ? 10.591 6.672 -17.899 1.00 95.44 197 GLU A CA 1
ATOM 1519 C C . GLU A 1 197 ? 9.076 6.876 -17.837 1.00 95.44 197 GLU A C 1
ATOM 1521 O O . GLU A 1 197 ? 8.553 7.212 -16.773 1.00 95.44 197 GLU A O 1
ATOM 1526 N N . LYS A 1 198 ? 8.350 6.573 -18.920 1.00 96.38 198 LYS A N 1
ATOM 1527 C CA . LYS A 1 198 ? 6.879 6.604 -18.932 1.00 96.38 198 LYS A CA 1
ATOM 1528 C C . LYS A 1 198 ? 6.283 5.688 -17.868 1.00 96.38 198 LYS A C 1
ATOM 1530 O O . LYS A 1 198 ? 5.443 6.137 -17.097 1.00 96.38 198 LYS A O 1
ATOM 1535 N N . GLU A 1 199 ? 6.763 4.452 -17.744 1.00 96.44 199 GLU A N 1
ATOM 1536 C CA . GLU A 1 199 ? 6.294 3.510 -16.719 1.00 96.44 199 GLU A CA 1
ATOM 1537 C C . GLU A 1 199 ? 6.608 3.996 -15.293 1.00 96.44 199 GLU A C 1
ATOM 1539 O O . GLU A 1 199 ? 5.790 3.856 -14.379 1.00 96.44 199 GLU A O 1
ATOM 1544 N N . LYS A 1 200 ? 7.764 4.636 -15.076 1.00 95.81 200 LYS A N 1
ATOM 1545 C CA . LYS A 1 200 ? 8.086 5.278 -13.791 1.00 95.81 200 LYS A CA 1
ATOM 1546 C C . LYS A 1 200 ? 7.147 6.441 -13.483 1.00 95.81 200 LYS A C 1
ATOM 1548 O O . LYS A 1 200 ? 6.665 6.539 -12.358 1.00 95.81 200 LYS A O 1
ATOM 1553 N N . ILE A 1 201 ? 6.858 7.298 -14.457 1.00 96.12 201 ILE A N 1
ATOM 1554 C CA . ILE A 1 201 ? 5.943 8.432 -14.275 1.00 96.12 201 ILE A CA 1
ATOM 1555 C C . ILE A 1 201 ? 4.519 7.925 -14.018 1.00 96.12 201 ILE A C 1
ATOM 1557 O O . ILE A 1 201 ? 3.851 8.391 -13.095 1.00 96.12 201 ILE A O 1
ATOM 1561 N N . GLU A 1 202 ? 4.057 6.934 -14.780 1.00 95.75 202 GLU A N 1
ATOM 1562 C CA . GLU A 1 202 ? 2.737 6.323 -14.610 1.00 95.75 202 GLU A CA 1
ATOM 1563 C C . GLU A 1 202 ? 2.611 5.603 -13.268 1.00 95.75 202 GLU A C 1
ATOM 1565 O O . GLU A 1 202 ? 1.612 5.774 -12.569 1.00 95.75 202 GLU A O 1
ATOM 1570 N N . SER A 1 203 ? 3.623 4.835 -12.861 1.00 95.94 203 SER A N 1
ATOM 1571 C CA . SER A 1 203 ? 3.624 4.163 -11.559 1.00 95.94 203 SER A CA 1
ATOM 1572 C C . SER A 1 203 ? 3.633 5.163 -10.404 1.00 95.94 203 SER A C 1
ATOM 1574 O O . SER A 1 203 ? 2.852 4.995 -9.469 1.00 95.94 203 SER A O 1
ATOM 1576 N N . GLN A 1 204 ? 4.416 6.243 -10.488 1.00 95.56 204 GLN A N 1
ATOM 1577 C CA . GLN A 1 204 ? 4.398 7.324 -9.498 1.00 95.56 204 GLN A CA 1
ATOM 1578 C C . GLN A 1 204 ? 3.037 8.020 -9.442 1.00 95.56 204 GLN A C 1
ATOM 1580 O O . GLN A 1 204 ? 2.493 8.216 -8.355 1.00 95.56 204 GLN A O 1
ATOM 1585 N N . ARG A 1 205 ? 2.443 8.344 -10.596 1.00 95.44 205 ARG A N 1
ATOM 1586 C CA . ARG A 1 205 ? 1.103 8.940 -10.669 1.00 95.44 205 ARG A CA 1
ATOM 1587 C C . ARG A 1 205 ? 0.056 8.018 -10.051 1.00 95.44 205 ARG A C 1
ATOM 1589 O O . ARG A 1 205 ? -0.765 8.471 -9.256 1.00 95.44 205 ARG A O 1
ATOM 1596 N N . ASN A 1 206 ? 0.105 6.729 -10.376 1.00 95.81 206 ASN A N 1
ATOM 1597 C CA . ASN A 1 206 ? -0.798 5.724 -9.828 1.00 95.81 206 ASN A CA 1
ATOM 1598 C C . ASN A 1 206 ? -0.614 5.553 -8.320 1.00 95.81 206 ASN A C 1
ATOM 1600 O O . ASN A 1 206 ? -1.599 5.394 -7.607 1.00 95.81 206 ASN A O 1
ATOM 1604 N N . GLU A 1 207 ? 0.617 5.606 -7.818 1.00 96.00 207 GLU A N 1
ATOM 1605 C CA . GLU A 1 207 ? 0.906 5.505 -6.389 1.00 96.00 207 GLU A CA 1
ATOM 1606 C C . GLU A 1 207 ? 0.376 6.721 -5.619 1.00 96.00 207 GLU A C 1
ATOM 1608 O O . GLU A 1 207 ? -0.338 6.562 -4.630 1.00 96.00 207 GLU A O 1
ATOM 1613 N N . VAL A 1 208 ? 0.619 7.937 -6.118 1.00 96.25 208 VAL A N 1
ATOM 1614 C CA . VAL A 1 208 ? 0.059 9.168 -5.535 1.00 96.25 208 VAL A CA 1
ATOM 1615 C C . VAL A 1 208 ? -1.469 9.119 -5.529 1.00 96.25 208 VAL A C 1
ATOM 1617 O O . VAL A 1 208 ? -2.104 9.454 -4.527 1.00 96.25 208 VAL A O 1
ATOM 1620 N N . LEU A 1 209 ? -2.071 8.657 -6.625 1.00 95.00 209 LEU A N 1
ATOM 1621 C CA . LEU A 1 209 ? -3.519 8.551 -6.749 1.00 95.00 209 LEU A CA 1
ATOM 1622 C C . LEU A 1 209 ? -4.102 7.510 -5.780 1.00 95.00 209 LEU A C 1
ATOM 1624 O O . LEU A 1 209 ? -5.088 7.789 -5.099 1.00 95.00 209 LEU A O 1
ATOM 1628 N N . LYS A 1 210 ? -3.463 6.341 -5.651 1.00 93.94 210 LYS A N 1
ATOM 1629 C CA . LYS A 1 210 ? -3.828 5.317 -4.659 1.00 93.94 210 LYS A CA 1
ATOM 1630 C C . LYS A 1 210 ? -3.746 5.861 -3.240 1.00 93.94 210 LYS A C 1
ATOM 1632 O O . LYS A 1 210 ? -4.662 5.629 -2.460 1.00 93.94 210 LYS A O 1
ATOM 1637 N N . GLN A 1 211 ? -2.686 6.594 -2.909 1.00 94.31 211 GLN A N 1
ATOM 1638 C CA . GLN A 1 211 ? -2.519 7.186 -1.584 1.00 94.31 211 GLN A CA 1
ATOM 1639 C C . GLN A 1 211 ? -3.583 8.242 -1.289 1.00 94.31 211 GLN A C 1
ATOM 1641 O O . GLN A 1 211 ? -4.092 8.282 -0.170 1.00 94.31 211 GLN A O 1
ATOM 1646 N N . LYS A 1 212 ? -3.946 9.068 -2.279 1.00 94.81 212 LYS A N 1
ATOM 1647 C CA . LYS A 1 212 ? -5.041 10.035 -2.148 1.00 94.81 212 LYS A CA 1
ATOM 1648 C C . LYS A 1 212 ? -6.356 9.322 -1.839 1.00 94.81 212 LYS A C 1
ATOM 1650 O O . LYS A 1 212 ? -6.954 9.586 -0.805 1.00 94.81 212 LYS A O 1
ATOM 1655 N N . TYR A 1 213 ? -6.746 8.352 -2.665 1.00 92.44 213 TYR A N 1
ATOM 1656 C CA . TYR A 1 213 ? -7.985 7.610 -2.437 1.00 92.44 213 TYR A CA 1
ATOM 1657 C C . TYR A 1 213 ? -7.967 6.812 -1.133 1.00 92.44 213 TYR A C 1
ATOM 1659 O O . TYR A 1 213 ? -8.979 6.758 -0.447 1.00 92.44 213 TYR A O 1
ATOM 1667 N N . ALA A 1 214 ? -6.834 6.219 -0.753 1.00 91.38 214 ALA A N 1
ATOM 1668 C CA . ALA A 1 214 ? -6.717 5.504 0.514 1.00 91.38 214 ALA A CA 1
ATOM 1669 C C . ALA A 1 214 ? -7.000 6.415 1.717 1.00 91.38 214 ALA A C 1
ATOM 1671 O O . ALA A 1 214 ? -7.683 5.980 2.641 1.00 91.38 214 ALA A O 1
ATOM 1672 N N . LYS A 1 215 ? -6.514 7.665 1.683 1.00 93.31 215 LYS A N 1
ATOM 1673 C CA . LYS A 1 215 ? -6.799 8.675 2.712 1.00 93.31 215 LYS A CA 1
ATOM 1674 C C . LYS A 1 215 ? -8.257 9.123 2.679 1.00 93.31 215 LYS A C 1
ATOM 1676 O O . LYS A 1 215 ? -8.927 9.086 3.703 1.00 93.31 215 LYS A O 1
ATOM 1681 N N . ASP A 1 216 ? -8.771 9.452 1.496 1.00 92.81 216 ASP A N 1
ATOM 1682 C CA . ASP A 1 216 ? -10.161 9.888 1.344 1.00 92.81 216 ASP A CA 1
ATOM 1683 C C . ASP A 1 216 ? -11.136 8.812 1.864 1.00 92.81 216 ASP A C 1
ATOM 1685 O O . ASP A 1 216 ? -12.080 9.117 2.593 1.00 92.81 216 ASP A O 1
ATOM 1689 N N . TYR A 1 217 ? -10.883 7.534 1.555 1.00 92.06 217 TYR A N 1
ATOM 1690 C CA . TYR A 1 217 ? -11.670 6.419 2.082 1.00 92.06 217 TYR A CA 1
ATOM 1691 C C . TYR A 1 217 ? -11.455 6.197 3.579 1.00 92.06 217 TYR A C 1
ATOM 1693 O O . TYR A 1 217 ? -12.428 5.915 4.277 1.00 92.06 217 TYR A O 1
ATOM 1701 N N . SER A 1 218 ? -10.226 6.318 4.096 1.00 92.56 218 SER A N 1
ATOM 1702 C CA . SER A 1 218 ? -9.995 6.160 5.534 1.00 92.56 218 SER A CA 1
ATOM 1703 C C . SER A 1 218 ? -10.745 7.210 6.338 1.00 92.56 218 SER A C 1
ATOM 1705 O O . SER A 1 218 ? -11.393 6.861 7.318 1.00 92.56 218 SER A O 1
ATOM 1707 N N . ASP A 1 219 ? -10.727 8.463 5.892 1.00 93.88 219 ASP A N 1
ATOM 1708 C CA . ASP A 1 219 ? -11.375 9.571 6.590 1.00 93.88 219 ASP A CA 1
ATOM 1709 C C . ASP A 1 219 ? -12.903 9.420 6.548 1.00 93.88 219 ASP A C 1
ATOM 1711 O O . ASP A 1 219 ? -13.584 9.599 7.560 1.00 93.88 219 ASP A O 1
ATOM 1715 N N . GLN A 1 220 ? -13.447 8.981 5.406 1.00 93.88 220 GLN A N 1
ATOM 1716 C CA . GLN A 1 220 ? -14.866 8.635 5.282 1.00 93.88 220 GLN A CA 1
ATOM 1717 C C . GLN A 1 220 ? -15.263 7.472 6.199 1.00 93.88 220 GLN A C 1
ATOM 1719 O O . GLN A 1 220 ? -16.331 7.516 6.806 1.00 93.88 220 GLN A O 1
ATOM 1724 N N . PHE A 1 221 ? -14.425 6.439 6.324 1.00 94.06 221 PHE A N 1
ATOM 1725 C CA . PHE A 1 221 ? -14.706 5.299 7.202 1.00 94.06 221 PHE A CA 1
ATOM 1726 C C . PHE A 1 221 ? -14.639 5.683 8.674 1.00 94.06 221 PHE A C 1
ATOM 1728 O O . PHE A 1 221 ? -15.513 5.282 9.437 1.00 94.06 221 PHE A O 1
ATOM 1735 N N . VAL A 1 222 ? -13.650 6.486 9.071 1.00 94.06 222 VAL A N 1
ATOM 1736 C CA . VAL A 1 222 ? -13.536 7.000 10.442 1.00 94.06 222 VAL A CA 1
ATOM 1737 C C . VAL A 1 222 ? -14.772 7.827 10.793 1.00 94.06 222 VAL A C 1
ATOM 1739 O O . VAL A 1 222 ? -15.433 7.528 11.784 1.00 94.06 222 VAL A O 1
ATOM 1742 N N . SER A 1 223 ? -15.155 8.780 9.936 1.00 94.56 223 SER A N 1
ATOM 1743 C CA . SER A 1 223 ? -16.334 9.621 10.169 1.00 94.56 223 SER A CA 1
ATOM 1744 C C . SER A 1 223 ? -17.632 8.807 10.246 1.00 94.56 223 SER A C 1
ATOM 1746 O O . SER A 1 223 ? -18.461 9.040 11.125 1.00 94.56 223 SER A O 1
ATOM 1748 N N . ALA A 1 224 ? -17.803 7.815 9.368 1.00 94.19 224 ALA A N 1
ATOM 1749 C CA . ALA A 1 224 ? -18.979 6.949 9.377 1.00 94.19 224 ALA A CA 1
ATOM 1750 C C . ALA A 1 224 ? -19.052 6.065 10.638 1.00 94.19 224 ALA A C 1
ATOM 1752 O O . ALA A 1 224 ? -20.127 5.909 11.217 1.00 94.19 224 ALA A O 1
ATOM 1753 N N . LEU A 1 225 ? -17.921 5.519 11.107 1.00 92.44 225 LEU A N 1
ATOM 1754 C CA . LEU A 1 225 ? -17.878 4.729 12.345 1.00 92.44 225 LEU A CA 1
ATOM 1755 C C . LEU A 1 225 ? -18.219 5.577 13.568 1.00 92.44 225 LEU A C 1
ATOM 1757 O O . LEU A 1 225 ? -19.042 5.161 14.386 1.00 92.44 225 LEU A O 1
ATOM 1761 N N . GLU A 1 226 ? -17.662 6.783 13.653 1.00 92.19 226 GLU A N 1
ATOM 1762 C CA . GLU A 1 226 ? -17.950 7.724 14.737 1.00 92.19 226 GLU A CA 1
ATOM 1763 C C . GLU A 1 226 ? -19.438 8.096 14.790 1.00 92.19 226 GLU A C 1
ATOM 1765 O O . GLU A 1 226 ? -20.022 8.120 15.874 1.00 92.19 226 GLU A O 1
ATOM 1770 N N . GLN A 1 227 ? -20.087 8.289 13.635 1.00 93.50 227 GLN A N 1
ATOM 1771 C CA . GLN A 1 227 ? -21.534 8.540 13.558 1.00 93.50 227 GLN A CA 1
ATOM 1772 C C . GLN A 1 227 ? -22.373 7.370 14.087 1.00 93.50 227 GLN A C 1
ATOM 1774 O O . GLN A 1 227 ? -23.424 7.587 14.689 1.00 93.50 227 GLN A O 1
ATOM 1779 N N . THR A 1 228 ? -21.913 6.132 13.894 1.00 90.69 228 THR A N 1
ATOM 1780 C CA . THR A 1 228 ? -22.579 4.931 14.430 1.00 90.69 228 THR A CA 1
ATOM 1781 C C . THR A 1 228 ? -22.256 4.649 15.903 1.00 90.69 228 THR A C 1
ATOM 1783 O O . THR A 1 228 ? -22.842 3.751 16.505 1.00 90.69 228 THR A O 1
ATOM 1786 N N . GLY A 1 229 ? -21.339 5.412 16.510 1.00 87.19 229 GLY A N 1
ATOM 1787 C CA . GLY A 1 229 ? -20.877 5.195 17.883 1.00 87.19 229 GLY A CA 1
ATOM 1788 C C . GLY A 1 229 ? -19.901 4.023 18.036 1.00 87.19 229 GLY A C 1
ATOM 1789 O O . GLY A 1 229 ? -19.640 3.591 19.160 1.00 87.19 229 GLY A O 1
ATOM 1790 N N . LEU A 1 230 ? -19.358 3.500 16.930 1.00 87.88 230 LEU A N 1
ATOM 1791 C CA . LEU A 1 230 ? -18.308 2.484 16.952 1.00 87.88 230 LEU A CA 1
ATOM 1792 C C . LEU A 1 230 ? -16.927 3.153 16.998 1.00 87.88 230 LEU A C 1
ATOM 1794 O O . LEU A 1 230 ? -16.691 4.135 16.296 1.00 87.88 230 LEU A O 1
ATOM 1798 N N . PRO A 1 231 ? -15.969 2.615 17.774 1.00 87.94 231 PRO A N 1
ATOM 1799 C CA . PRO A 1 231 ? -14.617 3.148 17.782 1.00 87.94 231 PRO A CA 1
ATOM 1800 C C . PRO A 1 231 ? -13.925 2.863 16.442 1.00 87.94 231 PRO A C 1
ATOM 1802 O O . PRO A 1 231 ? -13.896 1.718 15.974 1.00 87.94 231 PRO A O 1
ATOM 1805 N N . ALA A 1 232 ? -13.310 3.893 15.856 1.00 90.31 232 ALA A N 1
ATOM 1806 C CA . ALA A 1 232 ? -12.582 3.828 14.589 1.00 90.31 232 ALA A CA 1
ATOM 1807 C C . ALA A 1 232 ? -11.238 3.084 14.720 1.00 90.31 232 ALA A C 1
ATOM 1809 O O . ALA A 1 232 ? -10.147 3.637 14.589 1.00 90.31 232 ALA A O 1
ATOM 1810 N N . THR A 1 233 ? -11.309 1.791 15.020 1.00 91.94 233 THR A N 1
ATOM 1811 C CA . THR A 1 233 ? -10.141 0.918 15.143 1.00 91.94 233 THR A CA 1
ATOM 1812 C C . THR A 1 233 ? -9.772 0.315 13.786 1.00 91.94 233 THR A C 1
ATOM 1814 O O . THR A 1 233 ? -10.636 0.038 12.952 1.00 91.94 233 THR A O 1
ATOM 1817 N N . LYS A 1 234 ? -8.478 0.043 13.565 1.00 90.44 234 LYS A N 1
ATOM 1818 C CA . LYS A 1 234 ? -7.965 -0.610 12.345 1.00 90.44 234 LYS A CA 1
ATOM 1819 C C . LYS A 1 234 ? -8.772 -1.849 11.893 1.00 90.44 234 LYS A C 1
ATOM 1821 O O . LYS A 1 234 ? -9.036 -1.940 10.694 1.00 90.44 234 LYS A O 1
ATOM 1826 N N . PRO A 1 235 ? -9.175 -2.795 12.772 1.00 91.44 235 PRO A N 1
ATOM 1827 C CA . PRO A 1 235 ? -9.997 -3.929 12.347 1.00 91.44 235 PRO A CA 1
ATOM 1828 C C . PRO A 1 235 ? -11.387 -3.515 11.845 1.00 91.44 235 PRO A C 1
ATOM 1830 O O . PRO A 1 235 ? -11.823 -4.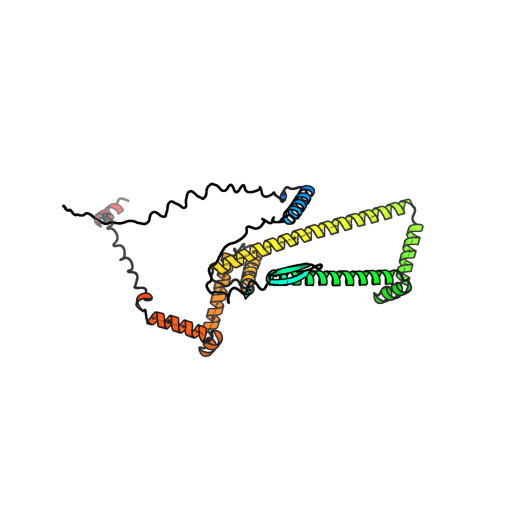054 10.835 1.00 91.44 235 PRO A O 1
ATOM 1833 N N . MET A 1 236 ? -12.050 -2.533 12.467 1.00 91.25 236 MET A N 1
ATOM 1834 C CA . MET A 1 236 ? -13.385 -2.079 12.040 1.00 91.25 236 MET A CA 1
ATOM 1835 C C . MET A 1 236 ? -13.347 -1.415 10.661 1.00 91.25 236 MET A C 1
ATOM 1837 O O . MET A 1 236 ? -14.142 -1.749 9.786 1.00 91.25 236 MET A O 1
ATOM 1841 N N . VAL A 1 237 ? -12.354 -0.551 10.429 1.00 92.44 237 VAL A N 1
ATOM 1842 C CA . VAL A 1 237 ? -12.099 0.058 9.112 1.00 92.44 237 VAL A CA 1
ATOM 1843 C C . VAL A 1 237 ? -11.820 -1.027 8.058 1.00 92.44 237 VAL A C 1
ATOM 1845 O O . VAL A 1 237 ? -12.297 -0.949 6.926 1.00 92.44 237 VAL A O 1
ATOM 1848 N N . GLY A 1 238 ? -11.090 -2.081 8.438 1.00 92.38 238 GLY A N 1
ATOM 1849 C CA . GLY A 1 238 ? -10.844 -3.246 7.589 1.00 92.38 238 GLY A CA 1
ATOM 1850 C C . GLY A 1 238 ? -12.114 -4.025 7.230 1.00 92.38 238 GLY A C 1
ATOM 1851 O O . GLY A 1 238 ? -12.280 -4.407 6.071 1.00 92.38 238 GLY A O 1
ATOM 1852 N N . GLU A 1 239 ? -13.027 -4.243 8.180 1.00 92.62 239 GLU A N 1
ATOM 1853 C CA . GLU A 1 239 ? -14.317 -4.895 7.911 1.00 92.62 239 GLU A CA 1
ATOM 1854 C C . GLU A 1 239 ? -15.206 -4.049 6.989 1.00 92.62 239 GLU A C 1
ATOM 1856 O O . GLU A 1 239 ? -15.755 -4.573 6.017 1.00 92.62 239 GLU A O 1
ATOM 1861 N N . MET A 1 240 ? -15.264 -2.730 7.190 1.00 93.31 240 MET A N 1
ATOM 1862 C CA . MET A 1 240 ? -15.976 -1.829 6.274 1.00 93.31 240 MET A CA 1
ATOM 1863 C C . MET A 1 240 ? -15.423 -1.900 4.848 1.00 93.31 240 MET A C 1
ATOM 1865 O O . MET A 1 240 ? -16.182 -2.033 3.884 1.00 93.31 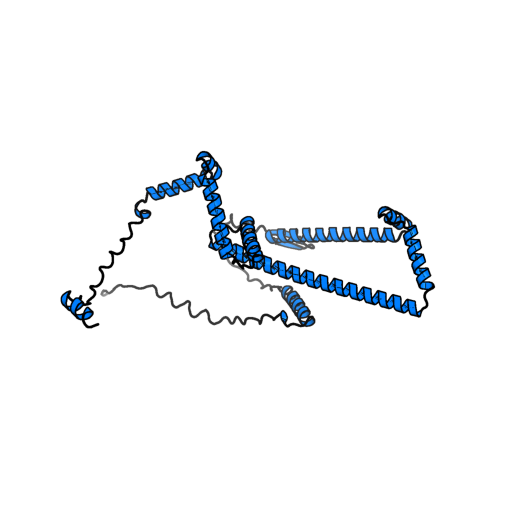240 MET A O 1
ATOM 1869 N N . ALA A 1 241 ? -14.095 -1.880 4.699 1.00 93.38 241 ALA A N 1
ATOM 1870 C CA . ALA A 1 241 ? -13.446 -2.012 3.399 1.00 93.38 241 ALA A CA 1
ATOM 1871 C C . ALA A 1 241 ? -13.769 -3.361 2.728 1.00 93.38 241 ALA A C 1
ATOM 1873 O O . ALA A 1 241 ? -13.948 -3.430 1.506 1.00 93.38 241 ALA A O 1
ATOM 1874 N N . LYS A 1 242 ? -13.905 -4.449 3.501 1.00 94.06 242 LYS A N 1
ATOM 1875 C CA . LYS A 1 242 ? -14.360 -5.747 2.973 1.00 94.06 242 LYS A CA 1
ATOM 1876 C C . LYS A 1 242 ? -15.796 -5.677 2.463 1.00 94.06 242 LYS A C 1
ATOM 1878 O O . LYS A 1 242 ? -16.072 -6.250 1.413 1.00 94.06 242 LYS A O 1
ATOM 1883 N N . TYR A 1 243 ? -16.696 -4.991 3.162 1.00 93.62 243 TYR A N 1
ATOM 1884 C CA . TYR A 1 243 ? -18.070 -4.827 2.693 1.00 93.62 243 TYR A CA 1
ATOM 1885 C C . TYR A 1 243 ? -18.141 -4.016 1.404 1.00 93.62 243 TYR A C 1
ATOM 1887 O O . TYR A 1 243 ? -18.755 -4.458 0.434 1.00 93.62 243 TYR A O 1
ATOM 1895 N N . ILE A 1 244 ? -17.448 -2.880 1.347 1.00 92.69 244 ILE A N 1
ATOM 1896 C CA . ILE A 1 244 ? -17.440 -2.017 0.160 1.00 92.69 244 ILE A CA 1
ATOM 1897 C C . ILE A 1 244 ? -16.779 -2.724 -1.025 1.00 92.69 244 ILE A C 1
ATOM 1899 O O . ILE A 1 244 ? -17.297 -2.674 -2.137 1.00 92.69 244 ILE A O 1
ATOM 1903 N N . SER A 1 245 ? -15.682 -3.453 -0.804 1.00 92.50 245 SER A N 1
ATOM 1904 C CA . SER A 1 245 ? -15.042 -4.232 -1.872 1.00 92.50 245 SER A CA 1
ATOM 1905 C C . SER A 1 245 ? -15.910 -5.396 -2.362 1.00 92.50 245 SER A C 1
ATOM 1907 O O . SER A 1 245 ? -15.917 -5.679 -3.559 1.00 92.50 245 SER A O 1
ATOM 1909 N N . ARG A 1 246 ? -16.673 -6.060 -1.482 1.00 94.44 246 ARG A N 1
ATOM 1910 C CA . ARG A 1 246 ? -17.661 -7.077 -1.884 1.00 94.44 246 ARG A CA 1
ATOM 1911 C C . ARG A 1 246 ? -18.807 -6.461 -2.685 1.00 94.44 246 ARG A C 1
ATOM 1913 O O . ARG A 1 246 ? -19.146 -6.997 -3.735 1.00 94.44 246 ARG A O 1
ATOM 1920 N N . ALA A 1 247 ? -19.346 -5.329 -2.241 1.00 93.12 247 ALA A N 1
ATOM 1921 C CA . ALA A 1 247 ? -20.386 -4.598 -2.957 1.00 93.12 247 ALA A CA 1
ATOM 1922 C C . ALA A 1 247 ? -19.910 -4.171 -4.356 1.00 93.12 247 ALA A C 1
ATOM 1924 O O . ALA A 1 247 ? -20.573 -4.463 -5.353 1.00 93.12 247 ALA A O 1
ATOM 1925 N N . ALA A 1 248 ? -18.703 -3.602 -4.447 1.00 93.06 248 ALA A N 1
ATOM 1926 C CA . ALA A 1 248 ? -18.107 -3.169 -5.707 1.00 93.06 248 ALA A CA 1
ATOM 1927 C C . ALA A 1 248 ? -17.909 -4.326 -6.701 1.00 93.06 248 ALA A C 1
ATOM 1929 O O . ALA A 1 248 ? -18.138 -4.145 -7.895 1.00 93.06 248 ALA A O 1
ATOM 1930 N N . LYS A 1 249 ? -17.551 -5.531 -6.227 1.00 93.81 249 LYS A N 1
ATOM 1931 C CA . LYS A 1 249 ? -17.440 -6.737 -7.075 1.00 93.81 249 LYS A CA 1
ATOM 1932 C C . LYS A 1 249 ? -18.767 -7.157 -7.706 1.00 93.81 249 LYS A C 1
ATOM 1934 O O . LYS A 1 249 ? -18.764 -7.716 -8.795 1.00 93.81 249 LYS A O 1
ATOM 1939 N N . ILE A 1 250 ? -19.879 -6.897 -7.026 1.00 94.81 250 ILE A N 1
ATOM 1940 C CA . ILE A 1 250 ? -21.236 -7.204 -7.503 1.00 94.81 250 ILE A CA 1
ATOM 1941 C C . ILE A 1 250 ? -21.787 -6.030 -8.346 1.00 94.81 250 ILE A C 1
ATOM 1943 O O . ILE A 1 250 ? -22.889 -6.095 -8.878 1.00 94.81 250 ILE A O 1
ATOM 1947 N N . GLY A 1 251 ? -21.013 -4.950 -8.508 1.00 92.50 251 GLY A N 1
ATOM 1948 C CA . GLY A 1 251 ? -21.429 -3.741 -9.219 1.00 92.50 251 GLY A CA 1
ATOM 1949 C C . GLY A 1 251 ? -22.307 -2.805 -8.385 1.00 92.50 251 GLY A C 1
ATOM 1950 O O . GLY A 1 251 ? -22.833 -1.830 -8.920 1.00 92.50 251 GLY A O 1
ATOM 1951 N N . PHE A 1 252 ? -22.456 -3.061 -7.082 1.00 93.44 252 PHE A N 1
ATOM 1952 C CA . PHE A 1 252 ? -23.194 -2.194 -6.171 1.00 93.44 252 PHE A CA 1
ATOM 1953 C C . PHE A 1 252 ? -22.254 -1.173 -5.519 1.00 93.44 252 PHE A C 1
ATOM 1955 O O . PHE A 1 252 ? -21.237 -1.525 -4.918 1.00 93.44 252 PHE A O 1
ATOM 1962 N N . LYS A 1 253 ? -22.594 0.113 -5.624 1.00 89.81 253 LYS A N 1
ATOM 1963 C CA . LYS A 1 253 ? -21.860 1.187 -4.947 1.00 89.81 253 LYS A CA 1
ATOM 1964 C C . LYS A 1 253 ? -22.454 1.382 -3.560 1.00 89.81 253 LYS A C 1
ATOM 1966 O O . LYS A 1 253 ? -23.492 2.016 -3.430 1.00 89.81 253 LYS A O 1
ATOM 1971 N N . MET A 1 254 ? -21.788 0.837 -2.550 1.00 90.38 254 MET A N 1
ATOM 1972 C CA . MET A 1 254 ? -22.177 1.029 -1.157 1.00 90.38 254 MET A CA 1
ATOM 1973 C C . MET A 1 254 ? -21.450 2.232 -0.557 1.00 90.38 254 MET A C 1
ATOM 1975 O O . MET A 1 254 ? -20.254 2.425 -0.797 1.00 90.38 254 MET A O 1
ATOM 1979 N N . THR A 1 255 ? -22.168 3.036 0.220 1.00 93.38 255 THR A N 1
ATOM 1980 C CA . THR A 1 255 ? -21.603 4.195 0.922 1.00 93.38 255 THR A CA 1
ATOM 1981 C C . THR A 1 255 ? -20.883 3.782 2.210 1.00 93.38 255 THR A C 1
ATOM 1983 O O . THR A 1 255 ? -21.118 2.704 2.759 1.00 93.38 255 THR A O 1
ATOM 1986 N N . ALA A 1 256 ? -20.008 4.652 2.729 1.00 92.69 256 ALA A N 1
ATOM 1987 C CA . ALA A 1 256 ? -19.330 4.424 4.008 1.00 92.69 256 ALA A CA 1
ATOM 1988 C C . ALA A 1 256 ? -20.317 4.287 5.182 1.00 92.69 256 ALA A C 1
ATOM 1990 O O . ALA A 1 256 ? -20.100 3.466 6.067 1.00 92.69 256 ALA A O 1
ATOM 1991 N N . ASN A 1 257 ? -21.424 5.033 5.163 1.00 93.81 257 ASN A N 1
ATOM 1992 C CA . ASN A 1 257 ? -22.430 5.002 6.227 1.00 93.81 257 ASN A CA 1
ATOM 1993 C C . ASN A 1 257 ? -23.208 3.682 6.248 1.00 93.81 257 ASN A C 1
ATOM 1995 O O . ASN A 1 257 ? -23.377 3.087 7.308 1.00 93.81 257 ASN A O 1
ATOM 1999 N N . GLU A 1 258 ? -23.629 3.190 5.082 1.00 93.12 258 GLU A N 1
ATOM 2000 C CA . GLU A 1 258 ? -24.278 1.876 4.962 1.00 93.12 258 GLU A CA 1
ATOM 2001 C C . GLU A 1 258 ? -23.324 0.756 5.393 1.00 93.12 258 GLU A C 1
ATOM 2003 O O . GLU A 1 258 ? -23.710 -0.149 6.131 1.00 93.12 258 GLU A O 1
ATOM 2008 N N . ALA A 1 259 ? -22.047 0.851 5.003 1.00 93.38 259 ALA A N 1
ATOM 2009 C CA . ALA A 1 259 ? -21.022 -0.088 5.443 1.00 93.38 259 ALA A CA 1
ATOM 2010 C C . ALA A 1 259 ? -20.848 -0.082 6.969 1.00 93.38 259 ALA A C 1
ATOM 2012 O O . ALA A 1 259 ? -20.728 -1.144 7.576 1.00 93.38 259 ALA A O 1
ATOM 2013 N N . ALA A 1 260 ? -20.838 1.102 7.588 1.00 94.25 260 ALA A N 1
ATOM 2014 C CA . ALA A 1 260 ? -20.694 1.251 9.033 1.00 94.25 260 ALA A CA 1
ATOM 2015 C C . ALA A 1 260 ? -21.894 0.657 9.783 1.00 94.25 260 ALA A C 1
ATOM 2017 O O . ALA A 1 260 ? -21.698 -0.021 10.788 1.00 94.25 260 ALA A O 1
ATOM 2018 N N . GLN A 1 261 ? -23.116 0.840 9.271 1.00 94.38 261 GLN A N 1
ATOM 2019 C CA . GLN A 1 261 ? -24.325 0.242 9.848 1.00 94.38 261 GLN A CA 1
ATOM 2020 C C . GLN A 1 261 ? -24.283 -1.288 9.805 1.00 94.38 261 GLN A C 1
ATOM 2022 O O . GLN A 1 261 ? -24.527 -1.928 10.823 1.00 94.38 261 GLN A O 1
ATOM 2027 N N . LEU A 1 262 ? -23.886 -1.881 8.676 1.00 93.62 262 LEU A N 1
ATOM 2028 C CA . LEU A 1 262 ? -23.747 -3.338 8.573 1.00 93.62 262 LEU A CA 1
ATOM 2029 C C . LEU A 1 262 ? -22.688 -3.885 9.538 1.00 93.62 262 LEU A C 1
ATOM 2031 O O . LEU A 1 262 ? -22.916 -4.885 10.215 1.00 93.62 262 LEU A O 1
ATOM 2035 N N . VAL A 1 263 ? -21.542 -3.206 9.651 1.00 94.44 263 VAL A N 1
ATOM 2036 C CA . VAL A 1 263 ? -20.500 -3.591 10.614 1.00 94.44 263 VAL A CA 1
ATOM 2037 C C . VAL A 1 263 ? -21.009 -3.457 12.049 1.00 94.44 263 VAL A C 1
ATOM 2039 O O . VAL A 1 263 ? -20.760 -4.339 12.867 1.00 94.44 263 VAL A O 1
ATOM 2042 N N . MET A 1 264 ? -21.748 -2.394 12.367 1.00 93.50 264 MET A N 1
ATOM 2043 C CA . MET A 1 264 ? -22.378 -2.213 13.674 1.00 93.50 264 MET A CA 1
ATOM 2044 C C . MET A 1 264 ? -23.344 -3.353 13.999 1.00 93.50 264 MET A C 1
ATOM 2046 O O . MET A 1 264 ? -23.257 -3.919 15.089 1.00 93.50 264 MET A O 1
ATOM 2050 N N . GLU A 1 265 ? -24.229 -3.714 13.073 1.00 93.75 265 GLU A N 1
ATOM 2051 C CA . GLU A 1 265 ? -25.186 -4.810 13.244 1.00 93.75 265 GLU A CA 1
ATOM 2052 C C . GLU A 1 265 ? -24.483 -6.153 13.460 1.00 93.75 265 GLU A C 1
ATOM 2054 O O . GLU A 1 265 ? -24.833 -6.892 14.384 1.00 93.75 265 GLU A O 1
ATOM 2059 N N . ASP A 1 266 ? -23.443 -6.447 12.679 1.00 93.31 266 ASP A N 1
ATOM 2060 C CA . ASP A 1 266 ? -22.652 -7.668 12.825 1.00 93.31 266 ASP A CA 1
ATOM 2061 C C . ASP A 1 266 ? -21.931 -7.728 14.164 1.00 93.31 266 ASP A C 1
ATOM 2063 O O . ASP A 1 266 ? -21.971 -8.752 14.851 1.00 93.31 266 ASP A O 1
ATOM 2067 N N . VAL A 1 267 ? -21.286 -6.628 14.557 1.00 92.12 267 VAL A N 1
ATOM 2068 C CA . VAL A 1 267 ? -20.584 -6.521 15.834 1.00 92.12 267 VAL A CA 1
ATOM 2069 C C . VAL A 1 267 ? -21.579 -6.692 16.976 1.00 92.12 267 VAL A C 1
ATOM 2071 O O . VAL A 1 267 ? -21.328 -7.487 17.879 1.00 92.12 267 VAL A O 1
ATOM 2074 N N . GLN A 1 268 ? -22.728 -6.019 16.940 1.00 92.06 268 GLN A N 1
ATOM 2075 C CA . GLN A 1 268 ? -23.759 -6.158 17.969 1.00 92.06 268 GLN A CA 1
ATOM 2076 C C . GLN A 1 268 ? -24.346 -7.567 18.018 1.00 92.06 268 GLN A C 1
ATOM 2078 O O . GLN A 1 268 ? -24.525 -8.113 19.105 1.00 92.06 268 GLN A O 1
ATOM 2083 N N . SER A 1 269 ? -24.608 -8.185 16.868 1.00 94.38 269 SER A N 1
ATOM 2084 C CA . SER A 1 269 ? -25.079 -9.567 16.782 1.00 94.38 269 SER A CA 1
ATOM 2085 C C . SER A 1 269 ? -24.040 -10.543 17.337 1.00 94.38 269 SER A C 1
ATOM 2087 O O . SER A 1 269 ? -24.386 -11.419 18.130 1.00 94.38 269 SER A O 1
ATOM 2089 N N . ALA A 1 270 ? -22.765 -10.379 16.978 1.00 90.75 270 ALA A N 1
ATOM 2090 C CA . ALA A 1 270 ? -21.675 -11.209 17.478 1.00 90.75 270 ALA A CA 1
ATOM 2091 C C . ALA A 1 270 ? -21.529 -11.080 18.998 1.00 90.75 270 ALA A C 1
ATOM 2093 O O . ALA A 1 270 ? -21.473 -12.095 19.690 1.00 90.75 270 ALA A O 1
ATOM 2094 N N . HIS A 1 271 ? -21.557 -9.853 19.529 1.00 90.31 271 HIS A N 1
ATOM 2095 C CA . HIS A 1 271 ? -21.523 -9.618 20.972 1.00 90.31 271 HIS A CA 1
ATOM 2096 C C . HIS A 1 271 ? -22.764 -10.181 21.664 1.00 90.31 271 HIS A C 1
ATOM 2098 O O . HIS A 1 271 ? -22.634 -10.809 22.707 1.00 90.31 271 HIS A O 1
ATOM 2104 N N . ARG A 1 272 ? -23.960 -10.022 21.087 1.00 91.69 272 ARG A N 1
ATOM 2105 C CA . ARG A 1 272 ? -25.202 -10.561 21.655 1.00 91.69 272 ARG A CA 1
ATOM 2106 C C . ARG A 1 272 ? -25.187 -12.084 21.726 1.00 91.69 272 ARG A C 1
ATOM 2108 O O . ARG A 1 272 ? -25.637 -12.623 22.727 1.00 91.69 272 ARG A O 1
ATOM 2115 N N . LYS A 1 273 ? -24.675 -12.762 20.697 1.00 92.12 273 LYS A N 1
ATOM 2116 C CA . LYS A 1 273 ? -24.512 -14.223 20.694 1.00 92.12 273 LYS A CA 1
ATOM 2117 C C . LYS A 1 273 ? -23.474 -14.654 21.727 1.00 92.12 273 LYS A C 1
ATOM 2119 O O . LYS A 1 273 ? -23.775 -15.467 22.585 1.00 92.12 273 LYS A O 1
ATOM 2124 N N . LEU A 1 274 ? -22.297 -14.026 21.711 1.00 89.44 274 LEU A N 1
ATOM 2125 C CA . LEU A 1 274 ? -21.215 -14.349 22.641 1.00 89.44 274 LEU A CA 1
ATOM 2126 C C . LEU A 1 274 ? -21.635 -14.163 24.105 1.00 89.44 274 LEU A C 1
ATOM 2128 O O . LEU A 1 274 ? -21.404 -15.042 24.925 1.00 89.44 274 LEU A O 1
ATOM 2132 N N . ILE A 1 275 ? -22.259 -13.030 24.429 1.00 89.88 275 ILE A N 1
ATOM 2133 C CA . ILE A 1 275 ? -22.733 -12.705 25.781 1.00 89.88 275 ILE A CA 1
ATOM 2134 C C . ILE A 1 275 ? -23.946 -13.565 26.150 1.00 89.88 275 ILE A C 1
ATOM 2136 O O . ILE A 1 275 ? -24.041 -14.006 27.288 1.00 89.88 275 ILE A O 1
ATOM 2140 N N . GLY A 1 276 ? -24.863 -13.800 25.208 1.00 89.75 276 GLY A N 1
ATOM 2141 C CA . GLY A 1 276 ? -26.086 -14.569 25.437 1.00 89.75 276 GLY A CA 1
ATOM 2142 C C . GLY A 1 276 ? -25.837 -16.045 25.742 1.00 89.75 276 GLY A C 1
ATOM 2143 O O . GLY A 1 276 ? -26.546 -16.607 26.570 1.00 89.75 276 GLY A O 1
ATOM 2144 N N . ASP A 1 277 ? -24.815 -16.637 25.125 1.00 90.62 277 ASP A N 1
ATOM 2145 C CA . ASP A 1 277 ? -24.442 -18.042 25.328 1.00 90.62 277 ASP A CA 1
ATOM 2146 C C . ASP A 1 277 ? -23.438 -18.233 26.487 1.00 90.62 277 ASP A C 1
ATOM 2148 O O . ASP A 1 277 ? -23.054 -19.360 26.796 1.00 90.62 277 ASP A O 1
ATOM 2152 N N . SER A 1 278 ? -22.977 -17.146 27.120 1.00 89.56 278 SER A N 1
ATOM 2153 C CA . SER A 1 278 ? -21.980 -17.196 28.196 1.00 89.56 278 SER A CA 1
ATOM 2154 C C . SER A 1 278 ? -22.618 -17.309 29.582 1.00 89.56 278 SER A C 1
ATOM 2156 O O . SER A 1 278 ? -23.523 -16.554 29.931 1.00 89.56 278 SER A O 1
ATOM 2158 N N . ASP A 1 279 ? -22.059 -18.179 30.424 1.00 87.88 279 ASP A N 1
ATOM 2159 C CA . ASP A 1 279 ? -22.442 -18.289 31.834 1.00 87.88 279 ASP A CA 1
ATOM 2160 C C . ASP A 1 279 ? -22.029 -17.054 32.654 1.00 87.88 279 ASP A C 1
ATOM 2162 O O . ASP A 1 279 ? -21.067 -16.348 32.333 1.00 87.88 279 ASP A O 1
ATOM 2166 N N . GLY A 1 280 ? -22.714 -16.818 33.780 1.00 82.31 280 GLY A N 1
ATOM 2167 C CA . GLY A 1 280 ? -22.494 -15.650 34.645 1.00 82.31 280 GLY A CA 1
ATOM 2168 C C . GLY A 1 280 ? -21.052 -15.485 35.147 1.00 82.31 280 GLY A C 1
ATOM 2169 O O . GLY A 1 280 ? -20.550 -14.364 35.235 1.00 82.31 280 GLY A O 1
ATOM 2170 N N . GLU A 1 281 ? -20.347 -16.587 35.418 1.00 84.81 281 GLU A N 1
ATOM 2171 C CA . GLU A 1 281 ? -18.928 -16.550 35.798 1.00 84.81 281 GLU A CA 1
ATOM 2172 C C . GLU A 1 281 ? -18.014 -16.146 34.632 1.00 84.81 281 GLU A C 1
ATOM 2174 O O . GLU A 1 281 ? -17.038 -15.418 34.826 1.00 84.81 281 GLU A O 1
ATOM 2179 N N . VAL A 1 282 ? -18.327 -16.598 33.414 1.00 86.50 282 VAL A N 1
ATOM 2180 C CA . VAL A 1 282 ? -17.579 -16.254 32.195 1.00 86.50 282 VAL A CA 1
ATOM 2181 C C . VAL A 1 282 ? -17.813 -14.791 31.840 1.00 86.50 282 VAL A C 1
ATOM 2183 O O . VAL A 1 282 ? -16.860 -14.081 31.534 1.00 86.50 282 VAL A O 1
ATOM 2186 N N . LEU A 1 283 ? -19.051 -14.311 31.973 1.00 86.12 283 LEU A N 1
ATOM 2187 C CA . LEU A 1 283 ? -19.404 -12.904 31.799 1.00 86.12 283 LEU A CA 1
ATOM 2188 C C . LEU A 1 283 ? -18.639 -12.000 32.766 1.00 86.12 283 LEU A C 1
ATOM 2190 O O . LEU A 1 283 ? -18.069 -10.999 32.336 1.00 86.12 283 LEU A O 1
ATOM 2194 N N . MET A 1 284 ? -18.560 -12.368 34.048 1.00 85.31 284 MET A N 1
ATOM 2195 C CA . MET A 1 284 ? -17.770 -11.625 35.037 1.00 85.31 284 MET A CA 1
ATOM 2196 C C . MET A 1 284 ? -16.279 -11.590 34.679 1.00 85.31 284 MET A C 1
ATOM 2198 O O . MET A 1 284 ? -15.652 -10.540 34.797 1.00 85.31 284 MET A O 1
ATOM 2202 N N . LYS A 1 285 ? -15.712 -12.699 34.186 1.00 89.81 285 LYS A N 1
ATOM 2203 C CA . LYS A 1 285 ? -14.314 -12.744 33.721 1.00 89.81 285 LYS A CA 1
ATOM 2204 C C . LYS A 1 285 ? -14.082 -11.917 32.449 1.00 89.81 285 LYS A C 1
ATOM 2206 O O . LYS A 1 285 ? -13.040 -11.283 32.336 1.00 89.81 285 LYS A O 1
ATOM 2211 N N . LEU A 1 286 ? -15.026 -11.926 31.506 1.00 86.88 286 LEU A N 1
ATOM 2212 C CA . LEU A 1 286 ? -14.914 -11.248 30.209 1.00 86.88 286 LEU A CA 1
ATOM 2213 C C . LEU A 1 286 ? -15.089 -9.726 30.330 1.00 86.88 286 LEU A C 1
ATOM 2215 O O . LEU A 1 286 ? -14.334 -8.964 29.735 1.00 86.88 286 LEU A O 1
ATOM 2219 N N . LEU A 1 287 ? -16.095 -9.287 31.089 1.00 87.31 287 LEU A N 1
ATOM 2220 C CA . LEU A 1 287 ? -16.414 -7.871 31.300 1.00 87.31 287 LEU A CA 1
ATOM 2221 C C . LEU A 1 287 ? -15.534 -7.244 32.392 1.00 87.31 287 LEU A C 1
ATOM 2223 O O . LEU A 1 287 ? -15.277 -6.041 32.365 1.00 87.31 287 LEU A O 1
ATOM 2227 N N . GLY A 1 288 ? -15.075 -8.055 33.347 1.00 90.56 288 GLY A N 1
ATOM 2228 C CA . GLY A 1 288 ? -14.338 -7.616 34.525 1.00 90.56 288 GLY A CA 1
ATOM 2229 C C . GLY A 1 288 ? -15.233 -6.995 35.603 1.00 90.56 288 GLY A C 1
ATOM 2230 O O . GLY A 1 288 ? -16.335 -6.496 35.345 1.00 90.56 288 GLY A O 1
ATOM 2231 N N . ASP A 1 289 ? -14.725 -6.981 36.839 1.00 88.25 289 ASP A N 1
ATOM 2232 C CA . ASP A 1 289 ? -15.453 -6.469 38.008 1.00 88.25 289 ASP A CA 1
ATOM 2233 C C . ASP A 1 289 ? -15.850 -4.995 37.865 1.00 88.25 289 ASP A C 1
ATOM 2235 O O . ASP A 1 289 ? -16.892 -4.570 38.363 1.00 88.25 289 ASP A O 1
ATOM 2239 N N . GLU A 1 290 ? -15.044 -4.193 37.169 1.00 89.25 290 GLU A N 1
ATOM 2240 C CA . GLU A 1 290 ? -15.310 -2.766 37.002 1.00 89.25 290 GLU A CA 1
ATOM 2241 C C . GLU A 1 290 ? -16.564 -2.508 36.155 1.00 89.25 290 GLU A C 1
ATOM 2243 O O . GLU A 1 290 ? -17.435 -1.725 36.549 1.00 89.25 290 GLU A O 1
ATOM 2248 N N . VAL A 1 291 ? -16.691 -3.194 35.015 1.00 88.31 291 VAL A N 1
ATOM 2249 C CA . VAL A 1 291 ? -17.849 -3.057 34.123 1.00 88.31 291 VAL A CA 1
ATOM 2250 C C . VAL A 1 291 ? -19.085 -3.658 34.782 1.00 88.31 291 VAL A C 1
ATOM 2252 O O . VAL A 1 291 ? -20.137 -3.019 34.782 1.00 88.31 291 VAL A O 1
ATOM 2255 N N . ALA A 1 292 ? -18.958 -4.815 35.438 1.00 87.38 292 ALA A N 1
ATOM 2256 C CA . ALA A 1 292 ? -20.051 -5.412 36.201 1.00 87.38 292 ALA A CA 1
ATOM 2257 C C . ALA A 1 292 ? -20.559 -4.475 37.311 1.00 87.38 292 ALA A C 1
ATOM 2259 O O . ALA A 1 292 ? -21.764 -4.278 37.471 1.00 87.38 292 ALA A O 1
ATOM 2260 N N . ASN A 1 293 ? -19.655 -3.819 38.043 1.00 89.19 293 ASN A N 1
ATOM 2261 C CA . ASN A 1 293 ? -20.027 -2.827 39.049 1.00 89.19 293 ASN A CA 1
ATOM 2262 C C . ASN A 1 293 ? -20.643 -1.567 38.430 1.00 89.19 293 ASN A C 1
ATOM 2264 O O . ASN A 1 293 ? -21.526 -0.968 39.043 1.00 89.19 293 ASN A O 1
ATOM 2268 N N . ARG A 1 294 ? -20.232 -1.163 37.223 1.00 89.12 294 ARG A N 1
ATOM 2269 C CA . ARG A 1 294 ? -20.862 -0.059 36.482 1.00 89.12 294 ARG A CA 1
ATOM 2270 C C . ARG A 1 294 ? -22.301 -0.400 36.086 1.00 89.12 294 ARG A C 1
ATOM 2272 O O . ARG A 1 294 ? -23.179 0.434 36.289 1.00 89.12 294 ARG A O 1
ATOM 2279 N N . VAL A 1 295 ? -22.554 -1.629 35.629 1.00 89.38 295 VAL A N 1
ATOM 2280 C CA . VAL A 1 295 ? -23.911 -2.140 35.355 1.00 89.38 295 VAL A CA 1
ATOM 2281 C C . VAL A 1 295 ? -24.746 -2.168 36.639 1.00 89.38 295 VAL A C 1
ATOM 2283 O O . VAL A 1 295 ? -25.826 -1.589 36.673 1.00 89.38 295 VAL A O 1
ATOM 2286 N N . ARG A 1 296 ? -24.215 -2.711 37.745 1.00 88.50 296 ARG A N 1
ATOM 2287 C CA . ARG A 1 296 ? -24.903 -2.691 39.053 1.00 88.50 296 ARG A CA 1
ATOM 2288 C C . ARG A 1 296 ? -25.199 -1.270 39.539 1.00 88.50 296 ARG A C 1
ATOM 2290 O O . ARG A 1 296 ? -26.263 -1.020 40.099 1.00 88.50 296 ARG A O 1
ATOM 2297 N N . LYS A 1 297 ? -24.277 -0.318 39.349 1.00 89.50 297 LYS A N 1
ATOM 2298 C CA . LYS A 1 297 ? -24.498 1.102 39.679 1.00 89.50 297 LYS A CA 1
ATOM 2299 C C . LYS A 1 297 ? -25.623 1.695 38.836 1.00 89.50 297 LYS A C 1
ATOM 2301 O O . LYS A 1 297 ? -26.469 2.384 39.389 1.00 89.50 297 LYS A O 1
ATOM 2306 N N . TYR A 1 298 ? -25.654 1.397 37.541 1.00 90.12 298 TYR A N 1
ATOM 2307 C CA . TYR A 1 298 ? -26.727 1.830 36.653 1.00 90.12 298 TYR A CA 1
ATOM 2308 C C . TYR A 1 298 ? -28.089 1.257 37.083 1.00 90.12 298 TYR A C 1
ATOM 2310 O O . TYR A 1 298 ? -29.045 2.013 37.250 1.00 90.12 298 TYR A O 1
ATOM 2318 N N . ASP A 1 299 ? -28.165 -0.042 37.383 1.00 88.12 299 ASP A N 1
ATOM 2319 C CA . ASP A 1 299 ? -29.402 -0.676 37.856 1.00 88.12 299 ASP A CA 1
ATOM 2320 C C . ASP A 1 299 ? -29.842 -0.146 39.226 1.00 88.12 299 ASP A C 1
ATOM 2322 O O . ASP A 1 299 ? -31.009 0.178 39.432 1.00 88.12 299 ASP A O 1
ATOM 2326 N N . THR A 1 300 ? -28.915 0.019 40.171 1.00 90.25 300 THR A N 1
ATOM 2327 C CA . THR A 1 300 ? -29.239 0.577 41.494 1.00 90.25 300 THR A CA 1
ATOM 2328 C C . THR A 1 300 ? -29.636 2.051 41.430 1.00 90.25 300 THR A C 1
ATOM 2330 O O . THR A 1 300 ? -30.497 2.464 42.200 1.00 90.25 300 THR A O 1
ATOM 2333 N N . GLN A 1 301 ? -29.072 2.850 40.518 1.00 87.31 301 GLN A N 1
ATOM 2334 C CA . GLN A 1 301 ? -29.531 4.220 40.252 1.00 87.31 301 GLN A CA 1
ATOM 2335 C C . GLN A 1 301 ? -30.944 4.227 39.668 1.00 87.31 301 GLN A C 1
ATOM 2337 O O . GLN A 1 301 ? -31.795 4.979 40.142 1.00 87.31 301 GLN A O 1
ATOM 2342 N N . ARG A 1 302 ? -31.223 3.334 38.713 1.00 83.38 302 ARG A N 1
ATOM 2343 C CA . ARG A 1 302 ? -32.556 3.168 38.130 1.00 83.38 302 ARG A CA 1
ATOM 2344 C C . ARG A 1 302 ? -33.605 2.779 39.177 1.00 83.38 302 ARG A C 1
ATOM 2346 O O . ARG A 1 302 ? -34.729 3.265 39.117 1.00 83.38 302 ARG A O 1
ATOM 2353 N N . LEU A 1 303 ? -33.234 1.939 40.143 1.00 83.25 303 LEU A N 1
ATOM 2354 C CA . LEU A 1 303 ? -34.100 1.531 41.255 1.00 83.25 303 LEU A CA 1
ATOM 2355 C C . LEU A 1 303 ? -34.255 2.612 42.337 1.00 83.25 303 LEU A C 1
ATOM 2357 O O . LEU A 1 303 ? -35.291 2.660 42.991 1.00 83.25 303 LEU A O 1
ATOM 2361 N N . LYS A 1 304 ? -33.250 3.478 42.533 1.00 81.50 304 LYS A N 1
ATOM 2362 C CA . LYS A 1 304 ? -33.304 4.606 43.483 1.00 81.50 304 LYS A CA 1
ATOM 2363 C C . LYS A 1 304 ? -34.133 5.783 42.968 1.00 81.50 304 LYS A C 1
ATOM 2365 O O . LYS A 1 304 ? -34.769 6.450 43.776 1.00 81.50 304 LYS A O 1
ATOM 2370 N N . ASN A 1 305 ? -34.168 5.994 41.651 1.00 78.62 305 ASN A N 1
ATOM 2371 C CA . ASN A 1 305 ? -34.975 7.027 40.998 1.00 78.62 305 ASN A CA 1
ATOM 2372 C C . ASN A 1 305 ? -36.045 6.395 40.084 1.00 78.62 305 ASN A C 1
ATOM 2374 O O . ASN A 1 305 ? -35.994 6.581 38.863 1.00 78.62 305 ASN A O 1
ATOM 2378 N N . PRO A 1 306 ? -37.025 5.651 40.632 1.00 66.06 306 PRO A N 1
ATOM 2379 C CA . PRO A 1 306 ? -38.036 4.983 39.816 1.00 66.06 306 PRO A CA 1
ATOM 2380 C C . PRO A 1 306 ? -38.843 5.985 38.977 1.00 66.06 306 PRO A C 1
ATOM 2382 O O . PRO A 1 306 ? -39.153 5.695 37.825 1.00 66.06 306 PRO A O 1
ATOM 2385 N N . GLU A 1 307 ? -39.095 7.195 39.488 1.00 65.88 307 GLU A N 1
ATOM 2386 C CA . GLU A 1 307 ? -39.875 8.232 38.794 1.00 65.88 307 GLU A CA 1
ATOM 2387 C C . GLU A 1 307 ? -39.197 8.810 37.538 1.00 65.88 307 GLU A C 1
ATOM 2389 O O . GLU A 1 307 ? -39.887 9.289 36.646 1.00 65.88 307 GLU A O 1
ATOM 2394 N N . GLN A 1 308 ? -37.864 8.733 37.413 1.00 63.97 308 GLN A N 1
ATOM 2395 C CA . GLN A 1 308 ? -37.141 9.235 36.229 1.00 63.97 308 GLN A CA 1
ATOM 2396 C C . GLN A 1 308 ? -37.077 8.218 35.078 1.00 63.97 308 GLN A C 1
ATOM 2398 O O . GLN A 1 308 ? -36.822 8.590 33.932 1.00 63.97 308 GLN A O 1
ATOM 2403 N N . HIS A 1 309 ? -37.286 6.930 35.368 1.00 60.38 309 HIS A N 1
ATOM 2404 C CA . HIS A 1 309 ? -37.147 5.838 34.394 1.00 60.38 309 HIS A CA 1
ATOM 2405 C C . HIS A 1 309 ? -38.435 5.044 34.166 1.00 60.38 309 HIS A C 1
ATOM 2407 O O . HIS A 1 309 ? -38.512 4.255 33.218 1.00 60.38 309 HIS A O 1
ATOM 2413 N N . LEU A 1 310 ? -39.460 5.273 34.984 1.00 61.31 310 LEU A N 1
ATOM 2414 C CA . LEU A 1 310 ? -40.840 5.061 34.589 1.00 61.31 310 LEU A CA 1
ATOM 2415 C C . LEU A 1 310 ? -41.124 6.088 33.494 1.00 61.31 310 LEU A C 1
ATOM 2417 O O . LEU A 1 310 ? -41.430 7.243 33.770 1.00 61.31 310 LEU A O 1
ATOM 2421 N N . LYS A 1 311 ? -41.020 5.666 32.228 1.00 60.41 311 LYS A N 1
ATOM 2422 C CA . LYS A 1 311 ? -41.836 6.292 31.190 1.00 60.41 311 LYS A CA 1
ATOM 2423 C C . LYS A 1 311 ? -43.260 6.160 31.711 1.00 60.41 311 LYS A C 1
ATOM 2425 O O . LYS A 1 311 ? -43.826 5.068 31.648 1.00 60.41 311 LYS A O 1
ATOM 2430 N N . THR A 1 312 ? -43.793 7.229 32.301 1.00 56.38 312 THR A N 1
ATOM 2431 C CA . THR A 1 312 ? -45.231 7.356 32.483 1.00 56.38 312 THR A CA 1
ATOM 2432 C C . THR A 1 312 ? -45.836 6.951 31.146 1.00 56.38 312 THR A C 1
ATOM 2434 O O . THR A 1 312 ? -45.278 7.325 30.103 1.00 56.38 312 THR A O 1
ATOM 2437 N N . PRO A 1 313 ? -46.870 6.094 31.124 1.00 54.00 313 PRO A N 1
ATOM 2438 C CA . PRO A 1 313 ? -47.598 5.856 29.896 1.00 54.00 313 PRO A CA 1
ATOM 2439 C C . PRO A 1 313 ? -47.896 7.238 29.332 1.00 54.00 313 PRO A C 1
ATOM 2441 O O . PRO A 1 313 ? -48.589 8.021 29.978 1.00 54.00 313 PRO A O 1
ATOM 2444 N N . VAL A 1 314 ? -47.266 7.585 28.205 1.00 55.97 314 VAL A N 1
ATOM 2445 C CA . VAL A 1 314 ? -47.698 8.737 27.426 1.00 55.97 314 VAL A CA 1
ATOM 2446 C C . VAL A 1 314 ? -49.172 8.459 27.246 1.00 55.97 314 VAL A C 1
ATOM 2448 O O . VAL A 1 314 ? -49.502 7.402 26.699 1.00 55.97 314 VAL A O 1
ATOM 2451 N N . GLU A 1 315 ? -50.021 9.316 27.818 1.00 53.06 315 GLU A N 1
ATOM 2452 C CA . GLU A 1 315 ? -51.447 9.302 27.543 1.00 53.06 315 GLU A CA 1
ATOM 2453 C C . GLU A 1 315 ? -51.548 9.126 26.036 1.00 53.06 315 GLU A C 1
ATOM 2455 O O . GLU A 1 315 ? -51.117 9.991 25.266 1.00 53.06 315 GLU A O 1
ATOM 2460 N N . GLN A 1 316 ? -51.983 7.938 25.604 1.00 54.88 316 GLN A N 1
ATOM 2461 C CA . GLN A 1 316 ? -52.362 7.767 24.217 1.00 54.88 316 GLN A CA 1
ATOM 2462 C C . GLN A 1 316 ? -53.352 8.898 23.990 1.00 54.88 316 GLN A C 1
ATOM 2464 O O . GLN A 1 316 ? -54.309 8.968 24.767 1.00 54.88 316 GLN A O 1
ATOM 2469 N N . PRO A 1 317 ? -53.112 9.812 23.031 1.00 54.69 317 PRO A N 1
ATOM 2470 C CA . PRO A 1 317 ? -54.073 10.861 22.766 1.00 54.69 317 PRO A CA 1
ATOM 2471 C C . PRO A 1 317 ? -55.402 10.149 22.582 1.00 54.69 317 PRO A C 1
ATOM 2473 O O . PRO A 1 317 ? -55.490 9.269 21.715 1.00 54.69 317 PRO A O 1
ATOM 2476 N N . GLU A 1 318 ? -56.355 10.443 23.476 1.00 52.59 318 GLU A N 1
ATOM 2477 C CA . GLU A 1 318 ? -57.670 9.822 23.476 1.00 52.59 318 GLU A CA 1
ATOM 2478 C C . GLU A 1 318 ? -58.119 9.752 22.029 1.00 52.59 318 GLU A C 1
ATOM 2480 O O . GLU A 1 318 ? -58.049 10.755 21.305 1.00 52.59 318 GLU A O 1
ATOM 2485 N N . ALA A 1 319 ? -58.440 8.533 21.588 1.00 53.97 319 ALA A N 1
ATOM 2486 C CA . ALA A 1 319 ? -58.836 8.248 20.226 1.00 53.97 319 ALA A CA 1
ATOM 2487 C C . ALA A 1 319 ? -59.749 9.378 19.763 1.00 53.97 319 ALA A C 1
ATOM 2489 O O . ALA A 1 319 ? -60.831 9.541 20.326 1.00 53.97 319 ALA A O 1
ATOM 2490 N N . ARG A 1 320 ? -59.259 10.192 18.811 1.00 54.75 320 ARG A N 1
ATOM 2491 C CA . ARG A 1 320 ? -59.976 11.349 18.270 1.00 54.75 320 ARG A CA 1
ATOM 2492 C C . ARG A 1 320 ? -61.424 10.932 18.085 1.00 54.75 320 ARG A C 1
ATOM 2494 O O . ARG A 1 320 ? -61.714 10.140 17.187 1.00 54.75 320 ARG A O 1
ATOM 2501 N N . VAL A 1 321 ? -62.302 11.439 18.949 1.00 56.84 321 VAL A N 1
ATOM 2502 C CA . VAL A 1 321 ? -63.742 11.307 18.784 1.00 56.84 321 VAL A CA 1
ATOM 2503 C C . VAL A 1 321 ? -64.010 11.853 17.394 1.00 56.84 321 VAL A C 1
ATOM 2505 O O . VAL A 1 321 ? -63.770 13.029 17.117 1.00 56.84 321 VAL A O 1
ATOM 2508 N N . GLY A 1 322 ? -64.353 10.945 16.480 1.00 51.22 322 GLY A N 1
ATOM 2509 C CA . GLY A 1 322 ? -64.548 11.275 15.083 1.00 51.22 322 GLY A CA 1
ATOM 2510 C C . GLY A 1 322 ? -65.545 12.416 14.996 1.00 51.22 322 GLY A C 1
ATOM 2511 O O . GLY A 1 322 ? -66.633 12.341 15.567 1.00 51.22 322 GLY A O 1
ATOM 2512 N N . THR A 1 323 ? -65.169 13.477 14.290 1.00 56.44 323 THR A N 1
ATOM 2513 C CA . THR A 1 323 ? -66.096 14.532 13.901 1.00 56.44 323 THR A CA 1
ATOM 2514 C C . THR A 1 323 ? -67.362 13.885 13.329 1.00 56.44 323 THR A C 1
ATOM 2516 O O . THR A 1 323 ? -67.255 13.000 12.469 1.00 56.44 323 THR A O 1
ATOM 2519 N N . PRO A 1 324 ? -68.567 14.263 13.795 1.00 51.75 324 PRO A N 1
ATOM 2520 C CA . PRO A 1 324 ? -69.793 13.692 13.266 1.00 51.75 324 PRO A CA 1
ATOM 2521 C C . PRO A 1 324 ? -69.856 14.024 11.776 1.00 51.75 324 PRO A C 1
ATOM 2523 O O . PRO A 1 324 ? -69.975 15.184 11.383 1.00 51.75 324 PRO A O 1
ATOM 2526 N N . ARG A 1 325 ? -69.738 12.997 10.926 1.00 58.75 325 ARG A N 1
ATOM 2527 C CA . ARG A 1 325 ? -70.002 13.119 9.491 1.00 58.75 325 ARG A CA 1
ATOM 2528 C C . ARG A 1 325 ? -71.437 13.616 9.337 1.00 58.75 325 ARG A C 1
ATOM 2530 O O . ARG A 1 325 ? -72.377 12.843 9.494 1.00 58.75 325 ARG A O 1
ATOM 2537 N N . SER A 1 326 ? -71.597 14.882 8.974 1.00 58.34 326 SER A N 1
ATOM 2538 C CA . SER A 1 326 ? -72.860 15.530 8.603 1.00 58.34 326 SER A CA 1
ATOM 2539 C C . SER A 1 326 ? -73.404 15.051 7.246 1.00 58.34 326 SER A C 1
ATOM 2541 O O . SER A 1 326 ? -74.063 15.790 6.521 1.00 58.34 326 SER A O 1
ATOM 2543 N N . GLY A 1 327 ? -73.159 13.789 6.890 1.00 60.88 327 GLY A N 1
ATOM 2544 C CA . GLY A 1 327 ? -73.813 13.137 5.767 1.00 60.88 327 GLY A CA 1
ATOM 2545 C C . GLY A 1 327 ? -75.120 12.540 6.258 1.00 60.88 327 GLY A C 1
ATOM 2546 O O . GLY A 1 327 ? -75.105 11.511 6.934 1.00 60.88 327 GLY A O 1
ATOM 2547 N N . LYS A 1 328 ? -76.242 13.191 5.939 1.00 67.25 328 LYS A N 1
ATOM 2548 C CA . LYS A 1 328 ? -77.598 12.673 6.160 1.00 67.25 328 LYS A CA 1
ATOM 2549 C C . LYS A 1 328 ? -77.641 11.232 5.638 1.00 67.25 328 LYS A C 1
ATOM 2551 O O . LYS A 1 328 ? -77.539 11.001 4.435 1.00 67.25 328 LYS A O 1
ATOM 2556 N N . ARG A 1 329 ? -77.689 10.254 6.547 1.00 68.69 329 ARG A N 1
ATOM 2557 C CA . ARG A 1 329 ? -77.820 8.843 6.178 1.00 68.69 329 ARG A CA 1
ATOM 2558 C C . ARG A 1 329 ? -79.181 8.697 5.510 1.00 68.69 329 ARG A C 1
ATOM 2560 O O . ARG A 1 329 ? -80.200 8.868 6.170 1.00 68.69 329 ARG A O 1
ATOM 2567 N N . MET A 1 330 ? -79.163 8.456 4.204 1.00 75.31 330 MET A N 1
ATOM 2568 C CA . MET A 1 330 ? -80.350 8.217 3.393 1.00 75.31 330 MET A CA 1
ATOM 2569 C C . MET A 1 330 ? -81.183 7.113 4.062 1.00 75.31 330 MET A C 1
ATOM 2571 O O . MET A 1 330 ? -80.642 6.072 4.450 1.00 75.31 330 MET A O 1
ATOM 2575 N N . SER A 1 331 ? -82.469 7.370 4.289 1.00 81.25 331 SER A N 1
ATOM 2576 C CA . SER A 1 331 ? -83.343 6.424 4.985 1.00 81.25 331 SER A CA 1
ATOM 2577 C C . SER A 1 331 ? -83.511 5.141 4.164 1.00 81.25 331 SER A C 1
ATOM 2579 O O . SER A 1 331 ? -83.335 5.126 2.945 1.00 81.25 331 SER A O 1
ATOM 2581 N N . SER A 1 332 ? -83.875 4.032 4.816 1.00 73.38 332 SER A N 1
ATOM 2582 C CA . SER A 1 332 ? -84.039 2.737 4.132 1.00 73.38 332 SER A CA 1
ATOM 2583 C C . SER A 1 332 ? -85.047 2.796 2.971 1.00 73.38 332 SER A C 1
ATOM 2585 O O . SER A 1 332 ? -84.895 2.076 1.984 1.00 73.38 332 SER A O 1
ATOM 2587 N N . GLN A 1 333 ? -86.046 3.682 3.049 1.00 79.94 333 GLN A N 1
ATOM 2588 C CA . GLN A 1 333 ? -86.982 3.931 1.951 1.00 79.94 333 GLN A CA 1
ATOM 2589 C C . GLN A 1 333 ? -86.337 4.696 0.790 1.00 79.94 333 GLN A C 1
ATOM 2591 O O . GLN A 1 333 ? -86.507 4.288 -0.358 1.00 79.94 333 GLN A O 1
ATOM 2596 N N . GLU A 1 334 ? -85.558 5.741 1.068 1.00 80.31 334 GLU A N 1
ATOM 2597 C CA . GLU A 1 334 ? -84.852 6.511 0.036 1.00 80.31 334 GLU A CA 1
ATOM 2598 C C . GLU A 1 334 ? -83.793 5.661 -0.689 1.00 80.31 334 GLU A C 1
ATOM 2600 O O . GLU A 1 334 ? -83.671 5.741 -1.909 1.00 80.31 334 GLU A O 1
ATOM 2605 N N . TRP A 1 335 ? -83.101 4.761 0.021 1.00 75.56 335 TRP A N 1
ATOM 2606 C CA . TRP A 1 335 ? -82.141 3.829 -0.589 1.00 75.56 335 TRP A CA 1
ATOM 2607 C C . TRP A 1 335 ? -82.814 2.829 -1.542 1.00 75.56 335 TRP A C 1
ATOM 2609 O O . TRP A 1 335 ? -82.303 2.535 -2.624 1.00 75.56 335 TRP A O 1
ATOM 2619 N N . ARG A 1 336 ? -83.995 2.318 -1.167 1.00 81.62 336 ARG A N 1
ATOM 2620 C CA . ARG A 1 336 ? -84.776 1.409 -2.024 1.00 81.62 336 ARG A CA 1
ATOM 2621 C C . ARG A 1 336 ? -85.356 2.119 -3.244 1.00 81.62 336 ARG A C 1
ATOM 2623 O O . ARG A 1 336 ? -85.467 1.492 -4.293 1.00 81.62 336 ARG A O 1
ATOM 2630 N N . ALA A 1 337 ? -85.723 3.392 -3.114 1.00 83.25 337 ALA A N 1
ATOM 2631 C CA . ALA A 1 337 ? -86.187 4.198 -4.238 1.00 83.25 337 ALA A CA 1
ATOM 2632 C C . ALA A 1 337 ? -85.047 4.470 -5.233 1.00 83.25 337 ALA A C 1
ATOM 2634 O O . ALA A 1 337 ? -85.214 4.214 -6.422 1.00 83.25 337 ALA A O 1
ATOM 2635 N N . TYR A 1 338 ? -83.869 4.870 -4.741 1.00 80.31 338 TYR A N 1
ATOM 2636 C CA . TYR A 1 338 ? -82.681 5.139 -5.559 1.00 80.31 338 TYR A CA 1
ATOM 2637 C C . TYR A 1 338 ? -82.232 3.930 -6.400 1.00 80.31 338 TYR A C 1
ATOM 2639 O O . TYR A 1 338 ? -81.840 4.085 -7.554 1.00 80.31 338 TYR A O 1
ATOM 2647 N N . ASN A 1 339 ? -82.346 2.715 -5.854 1.00 76.44 339 ASN A N 1
ATOM 2648 C CA . ASN A 1 339 ? -81.978 1.481 -6.559 1.00 76.44 339 ASN A CA 1
ATOM 2649 C C . ASN A 1 339 ? -83.082 0.897 -7.456 1.00 76.44 339 ASN A C 1
ATOM 2651 O O . ASN A 1 339 ? -82.823 -0.074 -8.157 1.00 76.44 339 ASN A O 1
ATOM 2655 N N . ARG A 1 340 ? -84.308 1.440 -7.437 1.00 74.25 340 ARG A N 1
ATOM 2656 C CA . ARG A 1 340 ? -85.388 1.003 -8.345 1.00 74.25 340 ARG A CA 1
ATOM 2657 C C . ARG A 1 340 ? -85.410 1.754 -9.668 1.00 74.25 340 ARG A C 1
ATOM 2659 O O . ARG A 1 340 ? -85.970 1.247 -10.629 1.00 74.25 340 ARG A O 1
ATOM 2666 N N . THR A 1 341 ? -84.863 2.961 -9.705 1.00 62.62 341 THR A N 1
ATOM 2667 C CA . THR A 1 341 ? -84.868 3.831 -10.889 1.00 62.62 341 THR A CA 1
ATOM 2668 C C . THR A 1 341 ? -83.633 3.657 -11.772 1.00 62.62 341 THR A C 1
ATOM 2670 O O . THR A 1 341 ? -83.320 4.557 -12.547 1.00 62.62 341 THR A O 1
ATOM 2673 N N . ARG A 1 342 ? -82.904 2.544 -11.640 1.00 48.53 342 ARG A N 1
ATOM 2674 C CA . ARG A 1 342 ? -81.666 2.294 -12.377 1.00 48.53 342 ARG A CA 1
ATOM 2675 C C . ARG A 1 342 ? -81.742 1.033 -13.213 1.00 48.53 342 ARG A C 1
ATOM 2677 O O . ARG A 1 342 ? -82.315 0.045 -12.704 1.00 48.53 342 ARG A O 1
#

Foldseek 3Di:
DDDDDDDDDDDDDDDDDDPPPPPPPPVPPPDPPPPDPDPPVVPDDPVRVVVVVVVVVVVVVPPDDDDDDDDDDDDDDDDDDPDPCVVFAPFDFDDDPNDTDTDTPVVVVVVVVVVVVVVVVVVVVVVVVVVVVVVVVLCVDPVSVCVVCVVVVHHVVVVVVVVVVVVVVLVPDDPVVNVVVVVVVVVVVVVVVVVVVVVVVVVVVVVVVVVVVVVVLLVQLCVLLVVVVHHSDPVLSVQLVVVQVVCVVVVHHDGSNNSNVVSVVVVVVVCCVVCVPDDPVVNCVVCDPVNVVVVVVVVVVCVVCVVVPPPPPPPPPPPPPDDPPPPPPQDPVRVVVVVVVD

Solvent-accessible surface area (backbone atoms only — not comparable to full-atom values): 21072 Å² total; per-residue (Å²): 131,90,77,91,82,81,88,80,91,86,85,84,88,82,91,87,89,80,92,83,82,79,84,80,83,77,83,82,80,86,74,89,77,74,78,72,82,77,77,64,74,90,76,54,52,76,68,57,49,52,52,51,53,51,52,55,58,50,63,74,70,65,81,77,82,80,86,82,86,90,82,88,90,88,83,89,87,88,83,94,74,68,82,82,60,54,81,80,59,50,63,44,77,44,77,58,96,89,42,84,43,78,39,44,55,69,58,48,55,51,51,50,53,51,49,53,51,51,50,48,52,49,50,52,50,51,50,52,48,51,53,50,52,50,50,52,51,36,61,71,36,67,70,49,32,40,53,50,34,46,74,72,74,40,59,50,65,57,55,52,50,53,52,52,49,52,49,51,52,56,69,72,43,56,73,71,59,43,54,51,51,52,51,51,52,50,50,50,52,50,52,52,50,54,50,54,50,50,52,51,53,50,50,50,51,51,49,54,50,49,53,50,51,51,48,58,50,48,54,44,38,39,55,24,21,52,75,72,71,42,78,74,40,74,68,54,53,49,51,30,50,50,48,40,53,54,31,48,75,74,70,40,90,62,53,50,54,61,30,32,51,53,51,49,51,51,51,52,49,52,49,50,51,57,57,68,75,43,52,74,71,56,46,45,68,73,58,30,70,69,52,53,49,50,53,51,50,52,52,52,49,49,66,73,41,48,79,82,68,50,76,65,75,73,76,69,74,71,76,73,78,71,76,81,74,87,66,81,76,73,48,78,65,57,53,54,52,63,66,64,80,108

Radius of gyration: 42.65 Å; Cα contacts (8 Å, |Δi|>4): 96; chains: 1; bounding box: 129×99×108 Å

Sequence (342 aa):
MSENAGTALSNPAASNPGTVAQATEIAAKQAGFKERPQADLEKMSGSELSEYFEAQKASNRGGAVAKPAPKAPQPEKVDPLKDAAQEAMRKFKVKVDGQDLEIDESELIRGYSHQKAANKMLQEGTTARKQAEEFISMMRDPQKFYDTAKKLGHDPRKLAEEYLAKQLEAELMDPRDRELAETKAKLKHMEDLDKAEKEKIESQRNEVLKQKYAKDYSDQFVSALEQTGLPATKPMVGEMAKYISRAAKIGFKMTANEAAQLVMEDVQSAHRKLIGDSDGEVLMKLLGDEVANRVRKYDTQRLKNPEQHLKTPVEQPEARVGTPRSGKRMSSQEWRAYNRTR